Protein AF-A0A0M1JMR6-F1 (afdb_monomer_lite)

Secondary structure (DSSP, 8-state):
------TTPPBPHHHHHHHHHHHHHHHHTTS-GGGHHHHHHHHHHHHHHHHT---SBPPPHHHHHHHHHHHTT--HHHHHHHHHHH-S----EEEEEHHHHHHHHHHHHHHHHTTS-TTTHHHHHHHHHHHGGGTTS--SEEEEEHHHHHHHHHHHHT--HHHHHHHTTTS----PPPEEEEHHHHHHHHHHHHHHHT-TT-HHHHHHHHHHHHHHHHHHHHT-SEEEE-THHHHHHHHHHHHHS--

Radius of gyration: 25.51 Å; chains: 1; bounding box: 59×39×69 Å

Structure (mmCIF, N/CA/C/O backbone):
data_AF-A0A0M1JMR6-F1
#
_entry.id   AF-A0A0M1JMR6-F1
#
loop_
_atom_site.group_PDB
_atom_site.id
_atom_site.type_symbol
_atom_site.label_atom_id
_atom_site.label_alt_id
_atom_site.label_comp_id
_atom_site.label_asym_id
_atom_site.label_entity_id
_atom_site.label_seq_id
_atom_site.pdbx_PDB_ins_code
_atom_site.Cartn_x
_atom_site.Cartn_y
_atom_site.Cartn_z
_atom_site.occupancy
_atom_site.B_iso_or_equiv
_atom_site.auth_seq_id
_atom_site.auth_comp_id
_atom_site.auth_asym_id
_atom_site.auth_atom_id
_atom_site.pdbx_PDB_model_num
ATOM 1 N N . MET A 1 1 ? 1.784 -7.431 -25.278 1.00 38.00 1 MET A N 1
ATOM 2 C CA . MET A 1 1 ? 2.094 -6.426 -26.332 1.00 38.00 1 MET A CA 1
ATOM 3 C C . MET A 1 1 ? 3.597 -6.465 -26.560 1.00 38.00 1 MET A C 1
ATOM 5 O O . MET A 1 1 ? 4.328 -6.227 -25.611 1.00 38.00 1 MET A O 1
ATOM 9 N N . ALA A 1 2 ? 4.066 -6.793 -27.767 1.00 42.28 2 ALA A N 1
ATOM 10 C CA . ALA A 1 2 ? 5.499 -6.877 -28.048 1.00 42.28 2 ALA A CA 1
ATOM 11 C C . ALA A 1 2 ? 6.110 -5.468 -28.137 1.00 42.28 2 ALA A C 1
ATOM 13 O O . ALA A 1 2 ? 5.871 -4.742 -29.102 1.00 42.28 2 ALA A O 1
ATOM 14 N N . PHE A 1 3 ? 6.876 -5.072 -27.121 1.00 51.44 3 PHE A N 1
ATOM 15 C CA . PHE A 1 3 ? 7.675 -3.852 -27.155 1.00 51.44 3 PHE A CA 1
ATOM 16 C C . PHE A 1 3 ? 8.725 -3.962 -28.273 1.00 51.44 3 PHE A C 1
ATOM 18 O O . PHE A 1 3 ? 9.557 -4.869 -28.260 1.00 51.44 3 PHE A O 1
ATOM 25 N N . GLN A 1 4 ? 8.683 -3.044 -29.241 1.00 56.72 4 GLN A N 1
ATOM 26 C CA . GLN A 1 4 ? 9.696 -2.923 -30.288 1.00 56.72 4 GLN A CA 1
ATOM 27 C C . GLN A 1 4 ? 10.503 -1.643 -30.049 1.00 56.72 4 GLN A C 1
ATOM 29 O O . GLN A 1 4 ? 9.972 -0.548 -30.244 1.00 56.72 4 GLN A O 1
ATOM 34 N N . PRO A 1 5 ? 11.773 -1.750 -29.625 1.00 57.59 5 PRO A N 1
ATOM 35 C CA . PRO A 1 5 ? 12.628 -0.585 -29.489 1.00 57.59 5 PRO A CA 1
ATOM 36 C C . PRO A 1 5 ? 12.776 0.128 -30.852 1.00 57.59 5 PRO A C 1
ATOM 38 O O . PRO A 1 5 ? 13.216 -0.483 -31.823 1.00 57.59 5 PRO A O 1
ATOM 41 N N . ASN A 1 6 ? 12.469 1.433 -30.918 1.00 63.41 6 ASN A N 1
ATOM 42 C CA . ASN A 1 6 ? 12.825 2.312 -32.043 1.00 63.41 6 ASN A CA 1
ATOM 43 C C . ASN A 1 6 ? 13.932 3.323 -31.645 1.00 63.41 6 ASN A C 1
ATOM 45 O O . ASN A 1 6 ? 13.746 4.074 -30.681 1.00 63.41 6 ASN A O 1
ATOM 49 N N . PRO A 1 7 ? 15.083 3.379 -32.346 1.00 60.25 7 PRO A N 1
ATOM 50 C CA . PRO A 1 7 ? 16.226 4.210 -31.945 1.00 60.25 7 PRO A CA 1
ATOM 51 C C . PRO A 1 7 ? 15.986 5.713 -32.131 1.00 60.25 7 PRO A C 1
ATOM 53 O O . PRO A 1 7 ? 16.670 6.523 -31.513 1.00 60.25 7 PRO A O 1
ATOM 56 N N . ASN A 1 8 ? 15.004 6.091 -32.954 1.00 63.31 8 ASN A N 1
ATOM 57 C CA . ASN A 1 8 ? 14.660 7.487 -33.234 1.00 63.31 8 ASN A CA 1
ATOM 58 C C . ASN A 1 8 ? 13.440 7.973 -32.436 1.00 63.31 8 ASN A C 1
ATOM 60 O O . ASN A 1 8 ? 12.979 9.098 -32.633 1.00 63.31 8 ASN A O 1
ATOM 64 N N . GLN A 1 9 ? 12.898 7.132 -31.553 1.00 74.19 9 GLN A N 1
ATOM 65 C CA . GLN A 1 9 ? 11.750 7.469 -30.726 1.00 74.19 9 GLN A CA 1
ATOM 66 C C . GLN A 1 9 ? 12.212 8.099 -29.411 1.00 74.19 9 GLN A C 1
ATOM 68 O O . GLN A 1 9 ? 13.119 7.604 -28.743 1.00 74.19 9 GLN A O 1
ATOM 73 N N . ALA A 1 10 ? 11.582 9.210 -29.038 1.00 77.88 10 ALA A N 1
ATOM 74 C CA . ALA A 1 10 ? 11.700 9.737 -27.689 1.00 77.88 10 ALA A CA 1
ATOM 75 C C . ALA A 1 10 ? 10.796 8.899 -26.774 1.00 77.88 10 ALA A C 1
ATOM 77 O O . ALA A 1 10 ? 9.611 8.737 -27.062 1.00 77.88 10 ALA A O 1
ATOM 78 N N . TYR A 1 11 ? 11.364 8.357 -25.702 1.00 76.31 11 TYR A N 1
ATOM 79 C CA . TYR A 1 11 ? 10.661 7.487 -24.768 1.00 76.31 11 TYR A CA 1
ATOM 80 C C . TYR A 1 11 ? 10.022 8.327 -23.664 1.00 76.31 11 TYR A C 1
ATOM 82 O O . TYR A 1 11 ? 10.671 9.191 -23.058 1.00 76.31 11 TYR A O 1
ATOM 90 N N . SER A 1 12 ? 8.744 8.080 -23.401 1.00 76.81 12 SER A N 1
ATOM 91 C CA . SER A 1 12 ? 8.067 8.596 -22.218 1.00 76.81 12 SER A CA 1
ATOM 92 C C . SER A 1 12 ? 8.556 7.873 -20.957 1.00 76.81 12 SER A C 1
ATOM 94 O O . SER A 1 12 ? 9.234 6.846 -21.017 1.00 76.81 12 SER A O 1
ATOM 96 N N . LEU A 1 13 ? 8.209 8.411 -19.787 1.00 66.81 13 LEU A N 1
ATOM 97 C CA . LEU A 1 13 ? 8.477 7.738 -18.513 1.00 66.81 13 LEU A CA 1
ATOM 98 C C . LEU A 1 13 ? 7.784 6.365 -18.443 1.00 66.81 13 LEU A C 1
ATOM 100 O O . LEU A 1 13 ? 8.334 5.428 -17.871 1.00 66.81 13 LEU A O 1
ATOM 104 N N . GLU A 1 14 ? 6.592 6.252 -19.025 1.00 65.75 14 GLU A N 1
ATOM 105 C CA . GLU A 1 14 ? 5.824 5.007 -19.083 1.00 65.75 14 GLU A CA 1
ATOM 106 C C . GLU A 1 14 ? 6.516 3.967 -19.969 1.00 65.75 14 GLU A C 1
ATOM 108 O O . GLU A 1 14 ? 6.711 2.835 -19.528 1.00 65.75 14 GLU A O 1
ATOM 113 N N . ASP A 1 15 ? 7.009 4.381 -21.142 1.00 71.25 15 ASP A N 1
ATOM 114 C CA . ASP A 1 15 ? 7.756 3.492 -22.036 1.00 71.25 15 ASP A CA 1
ATOM 115 C C . ASP A 1 15 ? 9.017 2.947 -21.347 1.00 71.25 15 ASP A C 1
ATOM 117 O O . ASP A 1 15 ? 9.283 1.748 -21.386 1.00 71.25 15 ASP A O 1
ATOM 121 N N . ILE A 1 16 ? 9.788 3.805 -20.663 1.00 73.62 16 ILE A N 1
ATOM 122 C CA . ILE A 1 16 ? 11.003 3.380 -19.947 1.00 73.62 16 ILE A CA 1
ATOM 123 C C . ILE A 1 16 ? 10.674 2.415 -18.799 1.00 73.62 16 ILE A C 1
ATOM 125 O O . ILE A 1 16 ? 11.402 1.441 -18.608 1.00 73.62 16 ILE A O 1
ATOM 129 N N . HIS A 1 17 ? 9.586 2.639 -18.054 1.00 67.25 17 HIS A N 1
ATOM 130 C CA . HIS A 1 17 ? 9.156 1.711 -17.004 1.00 67.25 17 HIS A CA 1
ATOM 131 C C . HIS A 1 17 ? 8.725 0.358 -17.562 1.00 67.25 17 HIS A C 1
ATOM 133 O O . HIS A 1 17 ? 9.083 -0.673 -16.997 1.00 67.25 17 HIS A O 1
ATOM 139 N N . GLN A 1 18 ? 7.986 0.346 -18.670 1.00 67.88 18 GLN A N 1
ATOM 140 C CA . GLN A 1 18 ? 7.536 -0.897 -19.286 1.00 67.88 18 GLN A CA 1
ATOM 141 C C . GLN A 1 18 ? 8.725 -1.729 -19.782 1.00 67.88 18 GLN A C 1
ATOM 143 O O . GLN A 1 18 ? 8.768 -2.942 -19.582 1.00 67.88 18 GLN A O 1
ATOM 148 N N . VAL A 1 19 ? 9.733 -1.067 -20.349 1.00 76.06 19 VAL A N 1
ATOM 149 C CA . VAL A 1 19 ? 10.993 -1.700 -20.754 1.00 76.06 19 VAL A CA 1
ATOM 150 C C . VAL A 1 19 ? 11.752 -2.258 -19.560 1.00 76.06 19 VAL A C 1
ATOM 152 O O . VAL A 1 19 ? 12.204 -3.401 -19.603 1.00 76.06 19 VAL A O 1
ATOM 155 N N . LEU A 1 20 ? 11.885 -1.468 -18.494 1.00 76.25 20 LEU A N 1
ATOM 156 C CA . LEU A 1 20 ? 12.557 -1.895 -17.271 1.00 76.25 20 LEU A CA 1
ATOM 157 C C . LEU A 1 20 ? 11.894 -3.156 -16.701 1.00 76.25 20 LEU A C 1
ATOM 159 O O . LEU A 1 20 ? 12.584 -4.126 -16.406 1.00 76.25 20 LEU A O 1
ATOM 163 N N . LEU A 1 21 ? 10.561 -3.169 -16.651 1.00 71.69 21 LEU A N 1
ATOM 164 C CA . LEU A 1 21 ? 9.769 -4.277 -16.129 1.00 71.69 21 LEU A CA 1
ATOM 165 C C . LEU A 1 21 ? 10.006 -5.572 -16.917 1.00 71.69 21 LEU A C 1
ATOM 167 O O . LEU A 1 21 ? 10.227 -6.624 -16.317 1.00 71.69 21 LEU A O 1
ATOM 171 N N . VAL A 1 22 ? 10.033 -5.503 -18.251 1.00 75.06 22 VAL A N 1
ATOM 172 C CA . VAL A 1 22 ? 10.360 -6.659 -19.105 1.00 75.06 22 VAL A CA 1
ATOM 173 C C . VAL A 1 22 ? 11.766 -7.186 -18.800 1.00 75.06 22 VAL A C 1
ATOM 175 O O . VAL A 1 22 ? 11.960 -8.390 -18.646 1.00 75.06 22 VAL A O 1
ATOM 178 N N . ILE A 1 23 ? 12.756 -6.303 -18.667 1.00 78.19 23 ILE A N 1
ATOM 179 C CA . ILE A 1 23 ? 14.158 -6.688 -18.430 1.00 78.19 23 ILE A CA 1
ATOM 180 C C . ILE A 1 23 ? 14.359 -7.284 -17.037 1.00 78.19 23 ILE A C 1
ATOM 182 O O . ILE A 1 23 ? 15.100 -8.257 -16.881 1.00 78.19 23 ILE A O 1
ATOM 186 N N . GLU A 1 24 ? 13.676 -6.744 -16.034 1.00 76.31 24 GLU A N 1
ATOM 187 C CA . GLU A 1 24 ? 13.659 -7.297 -14.683 1.00 76.31 24 GLU A CA 1
ATOM 188 C C . GLU A 1 24 ? 13.030 -8.695 -14.661 1.00 76.31 24 GLU A C 1
ATOM 190 O O . GLU A 1 24 ? 13.544 -9.576 -13.971 1.00 76.31 24 GLU A O 1
ATOM 195 N N . GLN A 1 25 ? 11.993 -8.960 -15.468 1.00 75.44 25 GLN A N 1
ATOM 196 C CA . GLN A 1 25 ? 11.465 -10.322 -15.607 1.00 75.44 25 GLN A CA 1
ATOM 197 C C . GLN A 1 25 ? 12.448 -11.261 -16.311 1.00 75.44 25 GLN A C 1
ATOM 199 O O . GLN A 1 25 ? 12.618 -12.391 -15.858 1.00 75.44 25 GLN A O 1
ATOM 204 N N . ILE A 1 26 ? 13.167 -10.804 -17.345 1.00 79.19 26 ILE A N 1
ATOM 205 C CA . ILE A 1 26 ? 14.240 -11.596 -17.981 1.00 79.19 26 ILE A CA 1
ATOM 206 C C . ILE A 1 26 ? 15.292 -12.013 -16.942 1.00 79.19 26 ILE A C 1
ATOM 208 O O . ILE A 1 26 ? 15.770 -13.153 -16.965 1.00 79.19 26 ILE A O 1
ATOM 212 N N . GLN A 1 27 ? 15.636 -11.105 -16.022 1.00 76.56 27 GLN A N 1
ATOM 213 C CA . GLN A 1 27 ? 16.554 -11.381 -14.920 1.00 76.56 27 GLN A CA 1
ATOM 214 C C . GLN A 1 27 ? 15.958 -12.358 -13.902 1.00 76.56 27 GLN A C 1
ATOM 216 O O . GLN A 1 27 ? 16.593 -13.357 -13.568 1.00 76.56 27 GLN A O 1
ATOM 221 N N . LYS A 1 28 ? 14.740 -12.087 -13.422 1.00 76.00 28 LYS A N 1
ATOM 222 C CA . LYS A 1 28 ? 14.058 -12.859 -12.374 1.00 76.00 28 LYS A CA 1
ATOM 223 C C . LYS A 1 28 ? 13.781 -14.297 -12.802 1.00 76.00 28 LYS A C 1
ATOM 225 O O . LYS A 1 28 ? 14.002 -15.225 -12.030 1.00 76.00 28 LYS A O 1
ATOM 230 N N . LEU A 1 29 ? 13.355 -14.484 -14.048 1.00 77.81 29 LEU A N 1
ATOM 231 C CA . LEU A 1 29 ? 13.114 -15.793 -14.650 1.00 77.81 29 LEU A CA 1
ATOM 232 C C . LEU A 1 29 ? 14.411 -16.492 -15.088 1.00 77.81 29 LEU A C 1
ATOM 234 O O . LEU A 1 29 ? 14.361 -17.615 -15.581 1.00 77.81 29 LEU A O 1
ATOM 238 N N . SER A 1 30 ? 15.575 -15.855 -14.903 1.00 82.88 30 SER A N 1
ATOM 239 C CA . SER A 1 30 ? 16.884 -16.401 -15.277 1.00 82.88 30 SER A CA 1
ATOM 240 C C . SER A 1 30 ? 16.931 -16.883 -16.731 1.00 82.88 30 SER A C 1
ATOM 242 O O . SER A 1 30 ? 17.529 -17.912 -17.032 1.00 82.88 30 SER A O 1
ATOM 244 N N . LEU A 1 31 ? 16.309 -16.138 -17.651 1.00 78.75 31 LEU A N 1
ATOM 245 C CA . LEU A 1 31 ? 16.190 -16.559 -19.051 1.00 78.75 31 LEU A CA 1
ATOM 246 C C . LEU A 1 31 ? 17.521 -16.419 -19.792 1.00 78.75 31 LEU A C 1
ATOM 248 O O . LEU A 1 31 ? 17.833 -17.195 -20.689 1.00 78.75 31 LEU A O 1
ATOM 252 N N . ARG A 1 32 ? 18.354 -15.440 -19.427 1.00 79.94 32 ARG A N 1
ATOM 253 C CA . ARG A 1 32 ? 19.662 -15.199 -20.064 1.00 79.94 32 ARG A CA 1
ATOM 254 C C . ARG A 1 32 ? 20.771 -15.039 -19.018 1.00 79.94 32 ARG A C 1
ATOM 256 O O . ARG A 1 32 ? 21.362 -13.962 -18.923 1.00 79.94 32 ARG A O 1
ATOM 263 N N . PRO A 1 33 ? 21.092 -16.085 -18.235 1.00 73.62 33 PRO A N 1
ATOM 264 C CA . PRO A 1 33 ? 22.082 -16.003 -17.159 1.00 73.62 33 PRO A CA 1
ATOM 265 C C . PRO A 1 33 ? 23.478 -15.608 -17.670 1.00 73.62 33 PRO A C 1
ATOM 267 O O . PRO A 1 33 ? 24.200 -14.869 -17.003 1.00 73.62 33 PRO A O 1
ATOM 270 N N . GLN A 1 34 ? 23.821 -16.003 -18.900 1.00 78.94 34 GLN A N 1
ATOM 271 C CA . GLN A 1 34 ? 25.054 -15.632 -19.599 1.00 78.94 34 GLN A CA 1
ATOM 272 C C . GLN A 1 34 ? 25.117 -14.156 -20.034 1.00 78.94 34 GLN A C 1
ATOM 274 O O . GLN A 1 34 ? 26.185 -13.681 -20.405 1.00 78.94 34 GLN A O 1
ATOM 279 N N . LYS A 1 35 ? 23.993 -13.425 -20.003 1.00 81.88 35 LYS A N 1
ATOM 280 C CA . LYS A 1 35 ? 23.905 -11.984 -20.307 1.00 81.88 35 LYS A CA 1
ATOM 281 C C . LYS A 1 35 ? 23.609 -11.142 -19.055 1.00 81.88 35 LYS A C 1
ATOM 283 O O . LYS A 1 35 ? 23.176 -10.001 -19.172 1.00 81.88 35 LYS A O 1
ATOM 288 N N . SER A 1 36 ? 23.830 -11.679 -17.857 1.00 78.62 36 SER A N 1
ATOM 289 C CA . SER A 1 36 ? 23.510 -11.018 -16.581 1.00 78.62 36 SER A CA 1
ATOM 290 C C . SER A 1 36 ? 24.204 -9.659 -16.393 1.00 78.62 36 SER A C 1
ATOM 292 O O . SER A 1 36 ? 23.556 -8.703 -15.970 1.00 78.62 36 SER A O 1
ATOM 294 N N . GLU A 1 37 ? 25.478 -9.522 -16.772 1.00 78.00 37 GLU A N 1
ATOM 295 C CA . GLU A 1 37 ? 26.184 -8.226 -16.746 1.00 78.00 37 GLU A CA 1
ATOM 296 C C . GLU A 1 37 ? 25.571 -7.193 -17.701 1.00 78.00 37 GLU A C 1
ATOM 298 O O . GLU A 1 37 ? 25.421 -6.022 -17.342 1.00 78.00 37 GLU A O 1
ATOM 303 N N . LEU A 1 38 ? 25.174 -7.629 -18.900 1.00 83.12 38 LEU A N 1
ATOM 304 C CA . LEU A 1 38 ? 24.501 -6.783 -19.883 1.00 83.12 38 LEU A CA 1
ATOM 305 C C . LEU A 1 38 ? 23.146 -6.306 -19.347 1.00 83.12 38 LEU A C 1
ATOM 307 O O . LEU A 1 38 ? 22.860 -5.114 -19.370 1.00 83.12 38 LEU A O 1
ATOM 311 N N . ILE A 1 39 ? 22.344 -7.224 -18.803 1.00 80.31 39 ILE A N 1
ATOM 312 C CA . ILE A 1 39 ? 21.036 -6.934 -18.202 1.00 80.31 39 ILE A CA 1
ATOM 313 C C . ILE A 1 39 ? 21.172 -5.906 -17.073 1.00 80.31 39 ILE A C 1
ATOM 315 O O . ILE A 1 39 ? 20.490 -4.885 -17.089 1.00 80.31 39 ILE A O 1
ATOM 319 N N . ASN A 1 40 ? 22.109 -6.117 -16.144 1.00 77.88 40 ASN A N 1
ATOM 320 C CA . ASN A 1 40 ? 22.373 -5.180 -15.049 1.00 77.88 40 ASN A CA 1
ATOM 321 C C . ASN A 1 40 ? 22.795 -3.797 -15.556 1.00 77.88 40 ASN A C 1
ATOM 323 O O . ASN A 1 40 ? 22.367 -2.774 -15.019 1.00 77.88 40 ASN A O 1
ATOM 327 N N . THR A 1 41 ? 23.623 -3.759 -16.601 1.00 82.56 41 THR A N 1
ATOM 328 C CA . THR A 1 41 ? 24.076 -2.510 -17.221 1.00 82.56 41 THR A CA 1
ATOM 329 C C . THR A 1 41 ? 22.905 -1.740 -17.828 1.00 82.56 41 THR A C 1
ATOM 331 O O . THR A 1 41 ? 22.778 -0.537 -17.592 1.00 82.56 41 THR A O 1
ATOM 334 N N . VAL A 1 42 ? 22.018 -2.427 -18.550 1.00 82.31 42 VAL A N 1
ATOM 335 C CA . VAL A 1 42 ? 20.832 -1.815 -19.158 1.00 82.31 42 VAL A CA 1
ATOM 336 C C . VAL A 1 42 ? 19.846 -1.339 -18.085 1.00 82.31 42 VAL A C 1
ATOM 338 O O . VAL A 1 42 ? 19.398 -0.195 -18.158 1.00 82.31 42 VAL A O 1
ATOM 341 N N . ILE A 1 43 ? 19.583 -2.136 -17.040 1.00 80.69 43 ILE A N 1
ATOM 342 C CA . ILE A 1 43 ? 18.755 -1.729 -15.887 1.00 80.69 43 ILE A CA 1
ATOM 343 C C . ILE A 1 43 ? 19.306 -0.441 -15.268 1.00 80.69 43 ILE A C 1
ATOM 345 O O . ILE A 1 43 ? 18.587 0.546 -15.140 1.00 80.69 43 ILE A O 1
ATOM 349 N N . GLN A 1 44 ? 20.604 -0.395 -14.949 1.00 78.81 44 GLN A N 1
ATOM 350 C CA . GLN A 1 44 ? 21.214 0.797 -14.354 1.00 78.81 44 GLN A CA 1
ATOM 351 C C . GLN A 1 44 ? 21.106 2.032 -15.253 1.00 78.81 44 GLN A C 1
ATOM 353 O O . GLN A 1 44 ? 20.892 3.139 -14.754 1.00 78.81 44 GLN A O 1
ATOM 358 N N . GLN A 1 45 ? 21.272 1.868 -16.565 1.00 81.00 45 GLN A N 1
ATOM 359 C CA . GLN A 1 45 ? 21.148 2.969 -17.516 1.00 81.00 45 GLN A CA 1
ATOM 360 C C . GLN A 1 45 ? 19.712 3.500 -17.567 1.00 81.00 45 GLN A C 1
ATOM 362 O O . GLN A 1 45 ? 19.521 4.710 -17.457 1.00 81.00 45 GLN A O 1
ATOM 367 N N . LEU A 1 46 ? 18.708 2.625 -17.646 1.00 80.56 46 LEU A N 1
ATOM 368 C CA . LEU A 1 46 ? 17.296 3.016 -17.654 1.00 80.56 46 LEU A CA 1
ATOM 369 C C . LEU A 1 46 ? 16.869 3.659 -16.323 1.00 80.56 46 LEU A C 1
ATOM 371 O O . LEU A 1 46 ? 16.243 4.718 -16.331 1.00 80.56 46 LEU A O 1
ATOM 375 N N . THR A 1 47 ? 17.305 3.122 -15.180 1.00 75.06 47 THR A N 1
ATOM 376 C CA . THR A 1 47 ? 17.041 3.712 -13.855 1.00 75.06 47 THR A CA 1
ATOM 377 C C . THR A 1 47 ? 17.677 5.096 -13.699 1.00 75.06 47 THR A C 1
ATOM 379 O O . THR A 1 47 ? 17.074 6.000 -13.116 1.00 75.06 47 THR A O 1
ATOM 382 N N . ARG A 1 48 ? 18.870 5.326 -14.270 1.00 78.38 48 ARG A N 1
ATOM 383 C CA . ARG A 1 48 ? 19.478 6.671 -14.316 1.00 78.38 48 ARG A CA 1
ATOM 384 C C . ARG A 1 48 ? 18.666 7.641 -15.173 1.00 78.38 48 ARG A C 1
ATOM 386 O O . ARG A 1 48 ? 18.549 8.809 -14.800 1.00 78.38 48 ARG A O 1
ATOM 393 N N . LEU A 1 49 ? 18.092 7.180 -16.286 1.00 80.62 49 LEU A N 1
ATOM 394 C CA . LEU A 1 49 ? 17.204 8.005 -17.111 1.00 80.62 49 LEU A CA 1
ATOM 395 C C . LEU A 1 49 ? 15.930 8.385 -16.339 1.00 80.62 49 LEU A C 1
ATOM 397 O O . LEU A 1 49 ? 15.559 9.558 -16.358 1.00 80.62 49 LEU A O 1
ATOM 401 N N . ILE A 1 50 ? 15.347 7.462 -15.565 1.00 72.31 50 ILE A N 1
ATOM 402 C CA . ILE A 1 50 ? 14.244 7.747 -14.624 1.00 72.31 50 ILE A CA 1
ATOM 403 C C . ILE A 1 50 ? 14.643 8.819 -13.603 1.00 72.31 50 ILE A C 1
ATOM 405 O O . ILE A 1 50 ? 13.948 9.827 -13.449 1.00 72.31 50 ILE A O 1
ATOM 409 N N . GLY A 1 51 ? 15.810 8.667 -12.973 1.00 71.69 51 GLY A N 1
ATOM 410 C CA . GLY A 1 51 ? 16.330 9.627 -11.994 1.00 71.69 51 GLY A CA 1
ATOM 411 C C . GLY A 1 51 ? 16.606 11.028 -12.555 1.00 71.69 51 GLY A C 1
ATOM 412 O O . GLY A 1 51 ? 16.603 12.000 -11.801 1.00 71.69 51 GLY A O 1
ATOM 413 N N . SER A 1 52 ? 16.800 11.162 -13.872 1.00 75.88 52 SER A N 1
ATOM 414 C CA . SER A 1 52 ? 17.072 12.451 -14.521 1.00 75.88 52 SER A CA 1
ATOM 415 C C . SER A 1 52 ? 15.857 13.387 -14.589 1.00 75.88 52 SER A C 1
ATOM 417 O O . SER A 1 52 ? 16.040 14.588 -14.796 1.00 75.88 52 SER A O 1
ATOM 419 N N . LYS A 1 53 ? 14.632 12.856 -14.414 1.00 69.06 53 LYS A N 1
ATOM 420 C CA . LYS A 1 53 ? 13.337 13.571 -14.467 1.00 69.06 53 LYS A CA 1
ATOM 421 C C . LYS A 1 53 ? 13.103 14.422 -15.729 1.00 69.06 53 LYS A C 1
ATOM 423 O O . LYS A 1 53 ? 12.215 15.271 -15.741 1.00 69.06 53 LYS A O 1
ATOM 428 N N . LYS A 1 54 ? 13.877 14.213 -16.795 1.00 74.38 54 LYS A N 1
ATOM 429 C CA . LYS A 1 54 ? 13.762 14.943 -18.063 1.00 74.38 54 LYS A CA 1
ATOM 430 C C . LYS A 1 54 ? 13.151 14.023 -19.107 1.00 74.38 54 LYS A C 1
ATOM 432 O O . LYS A 1 54 ? 13.863 13.261 -19.749 1.00 74.38 54 LYS A O 1
ATOM 437 N N . PHE A 1 55 ? 11.832 14.108 -19.243 1.00 75.50 55 PHE A N 1
ATOM 438 C CA . PHE A 1 55 ? 11.046 13.328 -20.194 1.00 75.50 55 PHE A CA 1
ATOM 439 C C . PHE A 1 55 ? 10.343 14.244 -21.203 1.00 75.50 55 PHE A C 1
ATOM 441 O O . PHE A 1 55 ? 9.952 15.351 -20.827 1.00 75.50 55 PHE A O 1
ATOM 448 N N . PRO A 1 56 ? 10.151 13.798 -22.457 1.00 76.56 56 PRO A N 1
ATOM 449 C CA . PRO A 1 56 ? 10.588 12.516 -23.017 1.00 76.56 56 PRO A CA 1
ATOM 450 C C . PRO A 1 56 ? 12.113 12.462 -23.218 1.00 76.56 56 PRO A C 1
ATOM 452 O O . PRO A 1 56 ? 12.757 13.491 -23.424 1.00 76.56 56 PRO A O 1
ATOM 455 N N . VAL A 1 57 ? 12.694 11.266 -23.128 1.00 80.56 57 VAL A N 1
ATOM 456 C CA . VAL A 1 57 ? 14.148 11.067 -23.173 1.00 80.56 57 VAL A CA 1
ATOM 457 C C . VAL A 1 57 ? 14.547 10.194 -24.352 1.00 80.56 57 VAL A C 1
ATOM 459 O O . VAL A 1 57 ? 13.878 9.218 -24.682 1.00 80.56 57 VAL A O 1
ATOM 462 N N . GLN A 1 58 ? 15.654 10.540 -25.002 1.00 81.88 58 GLN A N 1
ATOM 463 C CA . GLN A 1 58 ? 16.271 9.652 -25.978 1.00 81.88 58 GLN A CA 1
ATOM 464 C C . GLN A 1 58 ? 17.204 8.688 -25.254 1.00 81.88 58 GLN A C 1
ATOM 466 O O . GLN A 1 58 ? 18.116 9.096 -24.531 1.00 81.88 58 GLN A O 1
ATOM 471 N N . VAL A 1 59 ? 16.963 7.397 -25.455 1.00 80.62 59 VAL A N 1
ATOM 472 C CA . VAL A 1 59 ? 17.864 6.343 -25.000 1.00 80.62 59 VAL A CA 1
ATOM 473 C C . VAL A 1 59 ? 19.096 6.351 -25.905 1.00 80.62 59 VAL A C 1
ATOM 475 O O . VAL A 1 59 ? 18.982 6.502 -27.120 1.00 80.62 59 VAL A O 1
ATOM 478 N N . ALA A 1 60 ? 20.289 6.212 -25.326 1.00 82.38 60 ALA A N 1
ATOM 479 C CA . ALA A 1 60 ? 21.520 6.186 -26.107 1.00 82.38 60 ALA A CA 1
ATOM 480 C C . ALA A 1 60 ? 21.506 5.021 -27.113 1.00 82.38 60 ALA A C 1
ATOM 482 O O . ALA A 1 60 ? 21.083 3.915 -26.776 1.00 82.38 60 ALA A O 1
ATOM 483 N N . ALA A 1 61 ? 22.043 5.239 -28.318 1.00 80.00 61 ALA A N 1
ATOM 484 C CA . ALA A 1 61 ? 22.071 4.228 -29.383 1.00 80.00 61 ALA A CA 1
ATOM 485 C C . ALA A 1 61 ? 22.702 2.894 -28.939 1.00 80.00 61 ALA A C 1
ATOM 487 O O . ALA A 1 61 ? 22.265 1.828 -29.355 1.00 80.00 61 ALA A O 1
ATOM 488 N N . LYS A 1 62 ? 23.693 2.946 -28.039 1.00 79.50 62 LYS A N 1
ATOM 489 C CA . LYS A 1 62 ? 24.301 1.750 -27.445 1.00 79.50 62 LYS A CA 1
ATOM 490 C C . LYS A 1 62 ? 23.298 0.953 -26.603 1.00 79.50 62 LYS A C 1
ATOM 492 O O . LYS A 1 62 ? 23.097 -0.224 -26.863 1.00 79.50 62 LYS A O 1
ATOM 497 N N . THR A 1 63 ? 22.634 1.600 -25.646 1.00 76.62 63 THR A N 1
ATOM 498 C CA . THR A 1 63 ? 21.594 0.987 -24.801 1.00 76.62 63 THR A CA 1
ATOM 499 C C . THR A 1 63 ? 20.453 0.430 -25.649 1.00 76.62 63 THR A C 1
ATOM 501 O O . THR A 1 63 ? 19.893 -0.617 -25.348 1.00 76.62 63 THR A O 1
ATOM 504 N N . HIS A 1 64 ? 20.129 1.117 -26.741 1.00 80.94 64 HIS A N 1
ATOM 505 C CA . HIS A 1 64 ? 19.122 0.678 -27.690 1.00 80.94 64 HIS A CA 1
ATOM 506 C C . HIS A 1 64 ? 19.478 -0.649 -28.374 1.00 80.94 64 HIS A C 1
ATOM 508 O O . HIS A 1 64 ? 18.666 -1.570 -28.416 1.00 80.94 64 HIS A O 1
ATOM 514 N N . GLU A 1 65 ? 20.706 -0.762 -28.874 1.00 78.50 65 GLU A N 1
ATOM 515 C CA . GLU A 1 65 ? 21.194 -1.984 -29.516 1.00 78.50 65 GLU A CA 1
ATOM 516 C C . GLU A 1 65 ? 21.286 -3.150 -28.519 1.00 78.50 65 GLU A C 1
ATOM 518 O O . GLU A 1 65 ? 20.948 -4.291 -28.839 1.00 78.50 65 GLU A O 1
ATOM 523 N N . GLU A 1 66 ? 21.682 -2.856 -27.279 1.00 80.25 66 GLU A N 1
ATOM 524 C CA . GLU A 1 66 ? 21.732 -3.826 -26.183 1.00 80.25 66 GLU A CA 1
ATOM 525 C C . GLU A 1 66 ? 20.329 -4.353 -25.832 1.00 80.25 66 GLU A C 1
ATOM 527 O O . GLU A 1 66 ? 20.147 -5.565 -25.698 1.00 80.25 66 GLU A O 1
ATOM 532 N N . LEU A 1 67 ? 19.327 -3.468 -25.764 1.00 79.19 67 LEU A N 1
ATOM 533 C CA . LEU A 1 67 ? 17.915 -3.820 -25.572 1.00 79.19 67 LEU A CA 1
ATOM 534 C C . LEU A 1 67 ? 17.391 -4.700 -26.699 1.00 79.19 67 LEU A C 1
ATOM 536 O O . LEU A 1 67 ? 16.800 -5.750 -26.452 1.00 79.19 67 LEU A O 1
ATOM 540 N N . ARG A 1 68 ? 17.637 -4.287 -27.940 1.00 79.88 68 ARG A N 1
ATOM 541 C CA . ARG A 1 68 ? 17.221 -5.026 -29.126 1.00 79.88 68 ARG A CA 1
ATOM 542 C C . ARG A 1 68 ? 17.822 -6.432 -29.137 1.00 79.88 68 ARG A C 1
ATOM 544 O O . ARG A 1 68 ? 17.088 -7.407 -29.244 1.00 79.88 68 ARG A O 1
ATOM 551 N N . THR A 1 69 ? 19.130 -6.542 -28.915 1.00 81.25 69 THR A N 1
ATOM 552 C CA . THR A 1 69 ? 19.851 -7.824 -28.847 1.00 81.25 69 THR A CA 1
ATOM 553 C C . THR A 1 69 ? 19.354 -8.719 -27.708 1.00 81.25 69 THR A C 1
ATOM 555 O O . THR A 1 69 ? 19.421 -9.952 -27.787 1.00 81.25 69 THR A O 1
ATOM 558 N N . LEU A 1 70 ? 18.905 -8.124 -26.601 1.00 79.56 70 LEU A N 1
ATOM 559 C CA . LEU A 1 70 ? 18.330 -8.858 -25.481 1.00 79.56 70 LEU A CA 1
ATOM 560 C C . LEU A 1 70 ? 16.958 -9.430 -25.860 1.00 79.56 70 LEU A C 1
ATOM 562 O O . LEU A 1 70 ? 16.759 -10.638 -25.725 1.00 79.56 70 LEU A O 1
ATOM 566 N N . LEU A 1 71 ? 16.067 -8.590 -26.388 1.00 79.06 71 LEU A N 1
ATOM 567 C CA . LEU A 1 71 ? 14.686 -8.944 -26.715 1.00 79.06 71 LEU A CA 1
ATOM 568 C C . LEU A 1 71 ? 14.582 -9.885 -27.919 1.00 79.06 71 LEU A C 1
ATOM 570 O O . LEU A 1 71 ? 13.890 -10.892 -27.838 1.00 79.06 71 LEU A O 1
ATOM 574 N N . GLU A 1 72 ? 15.329 -9.630 -28.996 1.00 80.19 72 GLU A N 1
ATOM 575 C CA . GLU A 1 72 ? 15.374 -10.515 -30.173 1.00 80.19 72 GLU A CA 1
ATOM 576 C C . GLU A 1 72 ? 15.950 -11.894 -29.840 1.00 80.19 72 GLU A C 1
ATOM 578 O O . GLU A 1 72 ? 15.714 -12.862 -30.559 1.00 80.19 72 GLU A O 1
ATOM 583 N N . SER A 1 73 ? 16.714 -12.003 -28.748 1.00 80.25 73 SER A N 1
ATOM 584 C CA . SER A 1 73 ? 17.239 -13.295 -28.332 1.00 80.25 73 SER A CA 1
ATOM 585 C C . SER A 1 73 ? 16.206 -14.176 -27.645 1.00 80.25 73 SER A C 1
ATOM 587 O O . SER A 1 73 ? 16.506 -15.353 -27.492 1.00 80.25 73 SER A O 1
ATOM 589 N N . LEU A 1 74 ? 15.052 -13.653 -27.214 1.00 74.75 74 LEU A N 1
ATOM 590 C CA . LEU A 1 74 ? 13.998 -14.400 -26.519 1.00 74.75 74 LEU A CA 1
ATOM 591 C C . LEU A 1 74 ? 13.192 -15.267 -27.494 1.00 74.75 74 LEU A C 1
ATOM 593 O O . LEU A 1 74 ? 12.832 -14.839 -28.588 1.00 74.75 74 LEU A O 1
ATOM 597 N N . THR A 1 75 ? 12.899 -16.500 -27.092 1.00 76.00 75 THR A N 1
ATOM 598 C CA . THR A 1 75 ? 12.005 -17.392 -27.841 1.00 76.00 75 THR A CA 1
ATOM 599 C C . THR A 1 75 ? 10.543 -17.049 -27.567 1.00 76.00 75 THR A C 1
ATOM 601 O O . THR A 1 75 ? 10.228 -16.433 -26.555 1.00 76.00 75 THR A O 1
ATOM 604 N N . ALA A 1 76 ? 9.627 -17.499 -28.429 1.00 67.88 76 ALA A N 1
ATOM 605 C CA . ALA A 1 76 ? 8.190 -17.300 -28.222 1.00 67.88 76 ALA A CA 1
ATOM 606 C C . ALA A 1 76 ? 7.701 -17.871 -26.876 1.00 67.88 76 ALA A C 1
ATOM 608 O O . ALA A 1 76 ? 6.994 -17.186 -26.158 1.00 67.88 76 ALA A O 1
ATOM 609 N N . ALA A 1 77 ? 8.164 -19.061 -26.476 1.00 66.00 77 ALA A N 1
ATOM 610 C CA . ALA A 1 77 ? 7.800 -19.657 -25.187 1.00 66.00 77 ALA A CA 1
ATOM 611 C C . ALA A 1 77 ? 8.345 -18.870 -23.980 1.00 66.00 77 ALA A C 1
ATOM 613 O O . ALA A 1 77 ? 7.725 -18.839 -22.923 1.00 66.00 77 ALA A O 1
ATOM 614 N N . GLU A 1 78 ? 9.508 -18.233 -24.118 1.00 69.06 78 GLU A N 1
ATOM 615 C CA . GLU A 1 78 ? 10.066 -17.355 -23.084 1.00 69.06 78 GLU A CA 1
ATOM 616 C C . GLU A 1 78 ? 9.363 -16.000 -23.059 1.00 69.06 78 GLU A C 1
ATOM 618 O O . GLU A 1 78 ? 9.169 -15.447 -21.985 1.00 69.06 78 GLU A O 1
ATOM 623 N N . MET A 1 79 ? 8.949 -15.488 -24.219 1.00 66.31 79 MET A N 1
ATOM 624 C CA . MET A 1 79 ? 8.070 -14.326 -24.314 1.00 66.31 79 MET A CA 1
ATOM 625 C C . MET A 1 79 ? 6.714 -14.618 -23.680 1.00 66.31 79 MET A C 1
ATOM 627 O O . MET A 1 79 ? 6.233 -13.773 -22.948 1.00 66.31 79 MET A O 1
ATOM 631 N N . ASP A 1 80 ? 6.157 -15.818 -23.851 1.00 59.88 80 ASP A N 1
ATOM 632 C CA . ASP A 1 80 ? 4.933 -16.240 -23.167 1.00 59.88 80 ASP A CA 1
ATOM 633 C C . ASP A 1 80 ? 5.156 -16.363 -21.653 1.00 59.88 80 ASP A C 1
ATOM 635 O O . ASP A 1 80 ? 4.297 -15.969 -20.876 1.00 59.88 80 ASP A O 1
ATOM 639 N N . GLN A 1 81 ? 6.312 -16.870 -21.199 1.00 63.03 81 GLN A N 1
ATOM 640 C CA . GLN A 1 81 ? 6.667 -16.903 -19.771 1.00 63.03 81 GLN A CA 1
ATOM 641 C C . GLN A 1 81 ? 6.850 -15.506 -19.186 1.00 63.03 81 GLN A C 1
ATOM 643 O O . GLN A 1 81 ? 6.451 -15.271 -18.050 1.00 63.03 81 GLN A O 1
ATOM 648 N N . ILE A 1 82 ? 7.448 -14.590 -19.947 1.00 64.62 82 ILE A N 1
ATOM 649 C CA . ILE A 1 82 ? 7.545 -13.180 -19.593 1.00 64.62 82 ILE A CA 1
ATOM 650 C C . ILE A 1 82 ? 6.142 -12.586 -19.570 1.00 64.62 82 ILE A C 1
ATOM 652 O O . ILE A 1 82 ? 5.779 -12.030 -18.556 1.00 64.62 82 ILE A O 1
ATOM 656 N N . ASP A 1 83 ? 5.314 -12.769 -20.591 1.00 57.56 83 ASP A N 1
ATOM 657 C CA . ASP A 1 83 ? 3.940 -12.264 -20.646 1.00 57.56 83 ASP A CA 1
ATOM 658 C C . ASP A 1 83 ? 3.040 -12.897 -19.567 1.00 57.56 83 ASP A C 1
ATOM 660 O O . ASP A 1 83 ? 2.110 -12.248 -19.109 1.00 57.56 83 ASP A O 1
ATOM 664 N N . LEU A 1 84 ? 3.329 -14.115 -19.091 1.00 59.78 84 LEU A N 1
ATOM 665 C CA . LEU A 1 84 ? 2.683 -14.768 -17.940 1.00 59.78 84 LEU A CA 1
ATOM 666 C C . LEU A 1 84 ? 3.211 -14.254 -16.593 1.00 59.78 84 LEU A C 1
ATOM 668 O O . LEU A 1 84 ? 2.440 -14.127 -15.645 1.00 59.78 84 LEU A O 1
ATOM 672 N N . ALA A 1 85 ? 4.515 -13.978 -16.491 1.00 60.16 85 ALA A N 1
ATOM 673 C CA . ALA A 1 85 ? 5.160 -13.448 -15.286 1.00 60.16 85 ALA A CA 1
ATOM 674 C C . ALA A 1 85 ? 4.920 -11.944 -15.102 1.00 60.16 85 ALA A C 1
ATOM 676 O O . ALA A 1 85 ? 4.846 -11.459 -13.975 1.00 60.16 85 ALA A O 1
ATOM 677 N N . ILE A 1 86 ? 4.798 -11.224 -16.215 1.00 63.94 86 ILE A N 1
ATOM 678 C CA . ILE A 1 86 ? 4.229 -9.884 -16.325 1.00 63.94 86 ILE A CA 1
ATOM 679 C C . ILE A 1 86 ? 2.713 -9.991 -16.119 1.00 63.94 86 ILE A C 1
ATOM 681 O O . ILE A 1 86 ? 2.138 -9.120 -15.471 1.00 63.94 86 ILE A O 1
ATOM 685 N N . GLY A 1 87 ? 2.100 -11.078 -16.611 1.00 45.06 87 GLY A N 1
ATOM 686 C CA . GLY A 1 87 ? 0.656 -11.260 -16.710 1.00 45.06 87 GLY A CA 1
ATOM 687 C C . GLY A 1 87 ? 0.042 -10.192 -17.614 1.00 45.06 87 GLY A C 1
ATOM 688 O O . GLY A 1 87 ? 0.643 -9.158 -17.895 1.00 45.06 87 GLY A O 1
ATOM 689 N N . GLU A 1 88 ? -1.232 -10.331 -17.983 1.00 40.19 88 GLU A N 1
ATOM 690 C CA . GLU A 1 88 ? -2.055 -9.115 -18.049 1.00 40.19 88 GLU A CA 1
ATOM 691 C C . GLU A 1 88 ? -1.758 -8.296 -16.791 1.00 40.19 88 GLU A C 1
ATOM 693 O O . GLU A 1 88 ? -1.530 -8.924 -15.751 1.00 40.19 88 GLU A O 1
ATOM 698 N N . PRO A 1 89 ? -1.730 -6.952 -16.829 1.00 39.88 89 PRO A N 1
ATOM 699 C CA . PRO A 1 89 ? -1.590 -6.202 -15.605 1.00 39.88 89 PRO A CA 1
ATOM 700 C C . PRO A 1 89 ? -2.796 -6.568 -14.736 1.00 39.88 89 PRO A C 1
ATOM 702 O O . PRO A 1 89 ? -3.828 -5.905 -14.755 1.00 39.88 89 PRO A O 1
ATOM 705 N N . LYS A 1 90 ? -2.627 -7.575 -13.878 1.00 39.66 90 LYS A N 1
ATOM 706 C CA . LYS A 1 90 ? -3.024 -7.472 -12.501 1.00 39.66 90 LYS A CA 1
ATOM 707 C C . LYS A 1 90 ? -2.227 -6.275 -12.023 1.00 39.66 90 LYS A C 1
ATOM 709 O O . LYS A 1 90 ? -1.166 -6.366 -11.417 1.00 39.66 90 LYS A O 1
ATOM 714 N N . ILE A 1 91 ? -2.769 -5.100 -12.331 1.00 40.56 91 ILE A N 1
ATOM 715 C CA . ILE A 1 91 ? -2.927 -4.123 -11.290 1.00 40.56 91 ILE A CA 1
ATOM 716 C C . ILE A 1 91 ? -3.631 -4.955 -10.226 1.00 40.56 91 ILE A C 1
ATOM 718 O O . ILE A 1 91 ? -4.837 -5.169 -10.308 1.00 40.56 91 ILE A O 1
ATOM 722 N N . ASP A 1 92 ? -2.853 -5.581 -9.338 1.00 39.47 92 ASP A N 1
ATOM 723 C CA . ASP A 1 92 ? -3.389 -5.943 -8.049 1.00 39.47 92 ASP A CA 1
ATOM 724 C C . ASP A 1 92 ? -3.976 -4.608 -7.610 1.00 39.47 92 ASP A C 1
ATOM 726 O O . ASP A 1 92 ? -3.277 -3.590 -7.563 1.00 39.47 92 ASP A O 1
ATOM 730 N N . VAL A 1 93 ? -5.296 -4.554 -7.616 1.00 40.72 93 VAL A N 1
ATOM 731 C CA . VAL A 1 93 ? -6.042 -3.357 -7.305 1.00 40.72 93 VAL A CA 1
ATOM 732 C C . VAL A 1 93 ? -6.487 -3.563 -5.884 1.00 40.72 93 VAL A C 1
ATOM 734 O O . VAL A 1 93 ? -7.170 -4.542 -5.588 1.00 40.72 93 VAL A O 1
ATOM 737 N N . ALA A 1 94 ? -6.090 -2.656 -5.003 1.00 53.69 94 ALA A N 1
ATOM 738 C CA . ALA A 1 94 ? -6.841 -2.528 -3.775 1.00 53.69 94 ALA A CA 1
ATOM 739 C C . ALA A 1 94 ? -8.166 -1.874 -4.167 1.00 53.69 94 ALA A C 1
ATOM 741 O O . ALA A 1 94 ? -8.185 -0.801 -4.785 1.00 53.69 94 ALA A O 1
ATOM 742 N N . VAL A 1 95 ? -9.252 -2.584 -3.885 1.00 64.00 95 VAL A N 1
ATOM 743 C CA . VAL A 1 95 ? -10.602 -2.054 -4.009 1.00 64.00 95 VAL A CA 1
ATOM 744 C C . VAL A 1 95 ? -10.847 -1.258 -2.741 1.00 64.00 95 VAL A C 1
ATOM 746 O O . VAL A 1 95 ? -10.853 -1.828 -1.657 1.00 64.00 95 VAL A O 1
ATOM 749 N N . LEU A 1 96 ? -10.977 0.055 -2.885 1.00 65.94 96 LEU A N 1
ATOM 750 C CA . LEU A 1 96 ? -11.299 0.951 -1.786 1.00 65.94 96 LEU A CA 1
ATOM 751 C C . LEU A 1 96 ? -12.600 1.671 -2.105 1.00 65.94 96 LEU A C 1
ATOM 753 O O . LEU A 1 96 ? -12.845 2.101 -3.230 1.00 65.94 96 LEU A O 1
ATOM 757 N N . THR A 1 97 ? -13.435 1.843 -1.106 1.00 71.25 97 THR A N 1
ATOM 758 C CA . THR A 1 97 ? -14.630 2.666 -1.169 1.00 71.25 97 THR A CA 1
ATOM 759 C C . THR A 1 97 ? -14.262 4.147 -1.227 1.00 71.25 97 THR A C 1
ATOM 761 O O . THR A 1 97 ? -13.184 4.601 -0.828 1.00 71.25 97 THR A O 1
ATOM 764 N N . ASN A 1 98 ? -15.216 4.951 -1.687 1.00 65.25 98 ASN A N 1
ATOM 765 C CA . ASN A 1 98 ? -15.107 6.407 -1.653 1.00 65.25 98 ASN A CA 1
ATOM 766 C C . ASN A 1 98 ? -14.872 6.958 -0.232 1.00 65.25 98 ASN A C 1
ATOM 768 O O . ASN A 1 98 ? -14.210 7.983 -0.064 1.00 65.25 98 ASN A O 1
ATOM 772 N N . GLN A 1 99 ? -15.411 6.287 0.788 1.00 68.19 99 GLN A N 1
ATOM 773 C CA . GLN A 1 99 ? -15.233 6.670 2.185 1.00 68.19 99 GLN A CA 1
A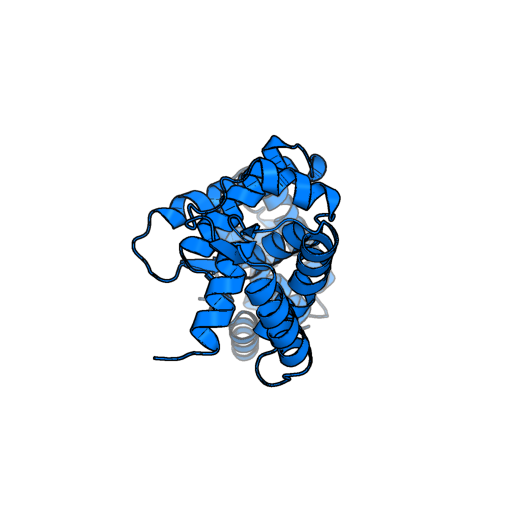TOM 774 C C . GLN A 1 99 ? -13.813 6.371 2.676 1.00 68.19 99 GLN A C 1
ATOM 776 O O . GLN A 1 99 ? -13.192 7.246 3.280 1.00 68.19 99 GLN A O 1
ATOM 781 N N . GLU A 1 100 ? -13.266 5.200 2.348 1.00 68.94 100 GLU A N 1
ATOM 782 C CA . GLU A 1 100 ? -11.890 4.828 2.701 1.00 68.94 100 GLU A CA 1
ATOM 783 C C . GLU A 1 100 ? -10.866 5.760 2.049 1.00 68.94 100 GLU A C 1
ATOM 785 O O . GLU A 1 100 ? -9.959 6.246 2.721 1.00 68.94 100 GLU A O 1
ATOM 790 N N . ILE A 1 101 ? -11.036 6.113 0.768 1.00 76.31 101 ILE A N 1
ATOM 791 C CA . ILE A 1 101 ? -10.135 7.066 0.095 1.00 76.31 101 ILE A CA 1
ATOM 792 C C . ILE A 1 101 ? -10.187 8.447 0.763 1.00 76.31 101 ILE A C 1
ATOM 794 O O . ILE A 1 101 ? -9.146 9.081 0.945 1.00 76.31 101 ILE A O 1
ATOM 798 N N . LYS A 1 102 ? -11.378 8.922 1.155 1.00 74.19 102 LYS A N 1
ATOM 799 C CA . LYS A 1 102 ? -11.524 10.191 1.886 1.00 74.19 102 LYS A CA 1
ATOM 800 C C . LYS A 1 102 ? -10.836 10.138 3.248 1.00 74.19 102 LYS A C 1
ATOM 802 O O . LYS A 1 102 ? -10.134 11.082 3.595 1.00 74.19 102 LYS A O 1
ATOM 807 N N . GLN A 1 103 ? -10.991 9.044 3.991 1.00 74.50 103 GLN A N 1
ATOM 808 C CA . GLN A 1 103 ? -10.307 8.859 5.272 1.00 74.50 103 GLN A CA 1
ATOM 809 C C . GLN A 1 103 ? -8.785 8.827 5.102 1.00 74.50 103 GLN A C 1
ATOM 811 O O . GLN A 1 103 ? -8.079 9.538 5.813 1.00 74.50 103 GLN A O 1
ATOM 816 N N . ILE A 1 104 ? -8.278 8.083 4.115 1.00 80.62 104 ILE A N 1
ATOM 817 C CA . ILE A 1 104 ? -6.848 8.039 3.793 1.00 80.62 104 ILE A CA 1
ATOM 818 C C . ILE A 1 104 ? -6.327 9.444 3.475 1.00 80.62 104 ILE A C 1
ATOM 820 O O . ILE A 1 104 ? -5.294 9.845 4.006 1.00 80.62 104 ILE A O 1
ATOM 824 N N . LEU A 1 105 ? -7.038 10.213 2.646 1.00 78.81 105 LEU A N 1
ATOM 825 C CA . LEU A 1 105 ? -6.652 11.585 2.311 1.00 78.81 105 LEU A CA 1
ATOM 826 C C . LEU A 1 105 ? -6.572 12.480 3.548 1.00 78.81 105 LEU A C 1
ATOM 828 O O . LEU A 1 105 ? -5.560 13.154 3.723 1.00 78.81 105 LEU A O 1
ATOM 832 N N . LEU A 1 106 ? -7.575 12.433 4.429 1.00 79.44 106 LEU A N 1
ATOM 833 C CA . LEU A 1 106 ? -7.570 13.205 5.673 1.00 79.44 106 LEU A CA 1
ATOM 834 C C . LEU A 1 106 ? -6.379 12.842 6.569 1.00 79.44 106 LEU A C 1
ATOM 836 O O . LEU A 1 106 ? -5.732 13.730 7.126 1.00 79.44 106 LEU A O 1
ATOM 840 N N . ILE A 1 107 ? -6.048 11.551 6.675 1.00 81.12 107 ILE A N 1
ATOM 841 C CA . ILE A 1 107 ? -4.890 11.099 7.453 1.00 81.12 107 ILE A CA 1
ATOM 842 C C . ILE A 1 107 ? -3.585 11.603 6.830 1.00 81.12 107 ILE A C 1
ATOM 844 O O . ILE A 1 107 ? -2.744 12.163 7.534 1.00 81.12 107 ILE A O 1
ATOM 848 N N . LEU A 1 108 ? -3.407 11.451 5.516 1.00 80.00 108 LEU A N 1
ATOM 849 C CA . LEU A 1 108 ? -2.198 11.899 4.818 1.00 80.00 108 LEU A CA 1
ATOM 850 C C . LEU A 1 108 ? -2.020 13.424 4.899 1.00 80.00 108 LEU A C 1
ATOM 852 O O . LEU A 1 108 ? -0.908 13.904 5.137 1.00 80.00 108 LEU A O 1
ATOM 856 N N . GLU A 1 109 ? -3.100 14.189 4.745 1.00 81.25 109 GLU A N 1
ATOM 857 C CA . GLU A 1 109 ? -3.103 15.644 4.926 1.00 81.25 109 GLU A CA 1
ATOM 858 C C . GLU A 1 109 ? -2.763 16.026 6.372 1.00 81.25 109 GLU A C 1
ATOM 860 O O . GLU A 1 109 ? -1.946 16.923 6.595 1.00 81.25 109 GLU A O 1
ATOM 865 N N . GLY A 1 110 ? -3.299 15.296 7.354 1.00 78.12 110 GLY A N 1
ATOM 866 C CA . GLY A 1 110 ? -2.974 15.482 8.763 1.00 78.12 110 GLY A CA 1
ATOM 867 C C . GLY A 1 110 ? -1.506 15.196 9.093 1.00 78.12 110 GLY A C 1
ATOM 868 O O . GLY A 1 110 ? -0.882 15.957 9.834 1.00 78.12 110 GLY A O 1
ATOM 869 N N . ILE A 1 111 ? -0.909 14.163 8.485 1.00 78.88 111 ILE A N 1
ATOM 870 C CA . ILE A 1 111 ? 0.520 13.839 8.637 1.00 78.88 111 ILE A CA 1
ATOM 871 C C . ILE A 1 111 ? 1.395 14.995 8.138 1.00 78.88 111 ILE A C 1
ATOM 873 O O . ILE A 1 111 ? 2.407 15.317 8.770 1.00 78.88 111 ILE A O 1
ATOM 877 N N . ILE A 1 112 ? 1.009 15.633 7.027 1.00 77.31 112 ILE A N 1
ATOM 878 C CA . ILE A 1 112 ? 1.692 16.820 6.495 1.00 77.31 112 ILE A CA 1
ATOM 879 C C . ILE A 1 112 ? 1.492 18.024 7.419 1.00 77.31 112 ILE A C 1
ATOM 881 O O . ILE A 1 112 ? 2.470 18.693 7.753 1.00 77.31 112 ILE A O 1
ATOM 885 N N . ALA A 1 113 ? 0.258 18.287 7.853 1.00 81.38 113 ALA A N 1
ATOM 886 C CA . ALA A 1 113 ? -0.078 19.435 8.695 1.00 81.38 113 ALA A CA 1
ATOM 887 C C . ALA A 1 113 ? 0.646 19.403 10.051 1.00 81.38 113 ALA A C 1
ATOM 889 O O . ALA A 1 113 ? 1.122 20.433 10.527 1.00 81.38 113 ALA A O 1
ATOM 890 N N . LEU A 1 114 ? 0.778 18.215 10.644 1.00 82.12 114 LEU A N 1
ATOM 891 C CA . LEU A 1 114 ? 1.485 17.992 11.908 1.00 82.12 114 LEU A CA 1
ATOM 892 C C . LEU A 1 114 ? 2.985 17.727 11.727 1.00 82.12 114 LEU A C 1
ATOM 894 O O . LEU A 1 114 ? 3.701 17.569 12.714 1.00 82.12 114 LEU A O 1
ATOM 898 N N . ASN A 1 115 ? 3.471 17.681 10.482 1.00 77.88 115 ASN A N 1
ATOM 899 C CA . ASN A 1 115 ? 4.865 17.405 10.142 1.00 77.88 115 ASN A CA 1
ATOM 900 C C . ASN A 1 115 ? 5.407 16.110 10.791 1.00 77.88 115 ASN A C 1
ATOM 902 O O . ASN A 1 115 ? 6.542 16.069 11.264 1.00 77.88 115 ASN A O 1
ATOM 906 N N . LEU A 1 116 ? 4.601 15.042 10.815 1.00 74.44 116 LEU A N 1
ATOM 907 C CA . LEU A 1 116 ? 4.956 13.788 11.501 1.00 74.44 116 LEU A CA 1
ATOM 908 C C . LEU A 1 116 ? 5.999 12.970 10.725 1.00 74.44 116 LEU A C 1
ATOM 910 O O . LEU A 1 116 ? 6.754 12.187 11.299 1.00 74.44 116 LEU A O 1
ATOM 914 N N . ARG A 1 117 ? 6.073 13.141 9.400 1.00 72.31 117 ARG A N 1
ATOM 915 C CA . ARG A 1 117 ? 7.005 12.409 8.524 1.00 72.31 117 ARG A CA 1
ATOM 916 C C . ARG A 1 117 ? 7.747 13.363 7.573 1.00 72.31 117 ARG A C 1
ATOM 918 O O . ARG A 1 117 ? 7.594 13.255 6.356 1.00 72.31 117 ARG A O 1
ATOM 925 N N . PRO A 1 118 ? 8.605 14.269 8.089 1.00 70.88 118 PRO A N 1
ATOM 926 C CA . PRO A 1 118 ? 9.259 15.318 7.294 1.00 70.88 118 PRO A CA 1
ATOM 927 C C . PRO A 1 118 ? 10.131 14.773 6.154 1.00 70.88 118 PRO A C 1
ATOM 929 O O . PRO A 1 118 ? 10.274 15.397 5.106 1.00 70.88 118 PRO A O 1
ATOM 932 N N . GLN A 1 119 ? 10.716 13.586 6.343 1.00 66.38 119 GLN A N 1
ATOM 933 C CA . GLN A 1 119 ? 11.552 12.929 5.333 1.00 66.38 119 GLN A CA 1
ATOM 934 C C . GLN A 1 119 ? 10.731 12.317 4.184 1.00 66.38 119 GLN A C 1
ATOM 936 O O . GLN A 1 119 ? 11.279 12.038 3.122 1.00 66.38 119 GLN A O 1
ATOM 941 N N . GLN A 1 120 ? 9.424 12.121 4.381 1.00 62.19 120 GLN A N 1
ATOM 942 C CA . GLN A 1 120 ? 8.511 11.507 3.414 1.00 62.19 120 GLN A CA 1
ATOM 943 C C . GLN A 1 120 ? 7.501 12.513 2.841 1.00 62.19 120 GLN A C 1
ATOM 945 O O . GLN A 1 120 ? 6.675 12.135 2.015 1.00 62.19 120 GLN A O 1
ATOM 950 N N . SER A 1 121 ? 7.575 13.799 3.207 1.00 66.56 121 SER A N 1
ATOM 951 C CA . SER A 1 121 ? 6.568 14.806 2.842 1.00 66.56 121 SER A CA 1
ATOM 952 C C . SER A 1 121 ? 6.327 14.927 1.336 1.00 66.56 121 SER A C 1
ATOM 954 O O . SER A 1 121 ? 5.188 15.088 0.911 1.00 66.56 121 SER A O 1
ATOM 956 N N . GLN A 1 122 ? 7.374 14.803 0.512 1.00 61.75 122 GLN A N 1
ATOM 957 C CA . GLN A 1 122 ? 7.238 14.837 -0.952 1.00 61.75 122 GLN A CA 1
ATOM 958 C C . GLN A 1 122 ? 6.496 13.611 -1.498 1.00 61.75 122 GLN A C 1
ATOM 960 O O . GLN A 1 122 ? 5.690 13.735 -2.417 1.00 61.75 122 GLN A O 1
ATOM 965 N N . LEU A 1 123 ? 6.762 12.434 -0.926 1.00 66.00 123 LEU A N 1
ATOM 966 C CA . LEU A 1 123 ? 6.093 11.190 -1.293 1.00 66.00 123 LEU A CA 1
ATOM 967 C C . LEU A 1 123 ? 4.615 11.235 -0.874 1.00 66.00 123 LEU A C 1
ATOM 969 O O . LEU A 1 123 ? 3.743 10.907 -1.671 1.00 66.00 123 LEU A O 1
ATOM 973 N N . ILE A 1 124 ? 4.330 11.710 0.339 1.00 66.81 124 ILE A N 1
ATOM 974 C CA . ILE A 1 124 ? 2.967 11.855 0.863 1.00 66.81 124 ILE A CA 1
ATOM 975 C C . ILE A 1 124 ? 2.168 12.881 0.044 1.00 66.81 124 ILE A C 1
ATOM 977 O O . ILE A 1 124 ? 1.046 12.591 -0.360 1.00 66.81 124 ILE A O 1
ATOM 981 N N . GLN A 1 125 ? 2.750 14.040 -0.289 1.00 65.75 125 GLN A N 1
ATOM 982 C CA . GLN A 1 125 ? 2.107 15.022 -1.175 1.00 65.75 125 GLN A CA 1
ATOM 983 C C . GLN A 1 125 ? 1.797 14.446 -2.558 1.00 65.75 125 GLN A C 1
ATOM 985 O O . GLN A 1 125 ? 0.732 14.715 -3.111 1.00 65.75 125 GLN A O 1
ATOM 990 N N . PHE A 1 126 ? 2.704 13.639 -3.111 1.00 67.38 126 PHE A N 1
ATOM 991 C CA . PHE A 1 126 ? 2.462 12.952 -4.373 1.00 67.38 126 PHE A CA 1
ATOM 992 C C . PHE A 1 126 ? 1.290 11.963 -4.266 1.00 67.38 126 PHE A C 1
ATOM 994 O O . PHE A 1 126 ? 0.436 11.946 -5.150 1.00 67.38 126 PHE A O 1
ATOM 1001 N N . MET A 1 127 ? 1.187 11.199 -3.171 1.00 73.00 127 MET A N 1
ATOM 1002 C CA . MET A 1 127 ? 0.041 10.308 -2.941 1.00 73.00 127 MET A CA 1
ATOM 1003 C C . MET A 1 127 ? -1.278 11.074 -2.810 1.00 73.00 127 MET A C 1
ATOM 1005 O O . MET A 1 127 ? -2.260 10.679 -3.435 1.00 73.00 127 MET A O 1
ATOM 1009 N N . ILE A 1 128 ? -1.298 12.190 -2.073 1.00 76.12 128 ILE A N 1
ATOM 1010 C CA . ILE A 1 128 ? -2.483 13.054 -1.946 1.00 76.12 128 ILE A CA 1
ATOM 1011 C C . ILE A 1 128 ? -2.945 13.519 -3.332 1.00 76.12 128 ILE A C 1
ATOM 1013 O O . ILE A 1 128 ? -4.107 13.332 -3.685 1.00 76.12 128 ILE A O 1
ATOM 1017 N N . GLN A 1 129 ? -2.031 14.031 -4.164 1.00 73.25 129 GLN A N 1
ATOM 1018 C CA . GLN A 1 129 ? -2.354 14.483 -5.524 1.00 73.25 129 GLN A CA 1
ATOM 1019 C C . GLN A 1 129 ? -2.911 13.368 -6.419 1.00 73.25 129 GLN A C 1
ATOM 1021 O O . GLN A 1 129 ? -3.716 13.645 -7.308 1.00 73.25 129 GLN A O 1
ATOM 1026 N N . GLN A 1 130 ? -2.498 12.117 -6.201 1.00 74.31 130 GLN A N 1
ATOM 1027 C CA . GLN A 1 130 ? -3.014 10.970 -6.949 1.00 74.31 130 GLN A CA 1
ATOM 1028 C C . GLN A 1 130 ? -4.389 10.498 -6.462 1.00 74.31 130 GLN A C 1
ATOM 1030 O O . GLN A 1 130 ? -5.205 10.082 -7.281 1.00 74.31 130 GLN A O 1
ATOM 1035 N N . LEU A 1 131 ? -4.651 10.556 -5.155 1.00 78.56 131 LEU A N 1
ATOM 1036 C CA . LEU A 1 131 ? -5.892 10.063 -4.547 1.00 78.56 131 LEU A CA 1
ATOM 1037 C C . LEU A 1 131 ? -7.030 11.096 -4.594 1.00 78.56 131 LEU A C 1
ATOM 1039 O O . LEU A 1 131 ? -8.187 10.730 -4.791 1.00 78.56 131 LEU A O 1
ATOM 1043 N N . GLN A 1 132 ? -6.718 12.389 -4.475 1.00 79.88 132 GLN A N 1
ATOM 1044 C CA . GLN A 1 132 ? -7.692 13.485 -4.473 1.00 79.88 132 GLN A CA 1
ATOM 1045 C C . GLN A 1 132 ? -8.679 13.461 -5.662 1.00 79.88 132 GLN A C 1
ATOM 1047 O O . GLN A 1 132 ? -9.886 13.528 -5.415 1.00 79.88 132 GLN A O 1
ATOM 1052 N N . PRO A 1 133 ? -8.254 13.291 -6.933 1.00 75.88 133 PRO A N 1
ATOM 1053 C CA . PRO A 1 133 ? -9.186 13.244 -8.066 1.00 75.88 133 PRO A CA 1
ATOM 1054 C C . PRO A 1 133 ? -10.084 11.996 -8.088 1.00 75.88 133 PRO A C 1
ATOM 1056 O O . PRO A 1 133 ? -11.052 11.958 -8.849 1.00 75.88 133 PRO A O 1
ATOM 1059 N N . LEU A 1 134 ? -9.791 10.971 -7.281 1.00 72.69 134 LEU A N 1
ATOM 1060 C CA . LEU A 1 134 ? -10.595 9.749 -7.219 1.00 72.69 134 LEU A CA 1
ATOM 1061 C C . LEU A 1 134 ? -11.865 9.934 -6.373 1.00 72.69 134 LEU A C 1
ATOM 1063 O O . LEU A 1 134 ? -12.888 9.341 -6.693 1.00 72.69 134 LEU A O 1
ATOM 1067 N N . THR A 1 135 ? -11.839 10.829 -5.378 1.00 69.06 135 THR A N 1
ATOM 1068 C CA . THR A 1 135 ? -12.983 11.120 -4.481 1.00 69.06 135 THR A CA 1
ATOM 1069 C C . THR A 1 135 ? -14.181 11.815 -5.134 1.00 69.06 135 THR A C 1
ATOM 1071 O O . THR A 1 135 ? -15.244 11.918 -4.522 1.00 69.06 135 THR A O 1
ATOM 1074 N N . GLY A 1 136 ? -14.016 12.317 -6.363 1.00 63.16 136 GLY A N 1
ATOM 1075 C CA . GLY A 1 136 ? -15.080 12.950 -7.148 1.00 63.16 136 GLY A CA 1
ATOM 1076 C C . GLY A 1 136 ? -15.771 12.006 -8.134 1.00 63.16 136 GLY A C 1
ATOM 1077 O O . GLY A 1 136 ? -16.643 12.444 -8.880 1.00 63.16 136 GLY A O 1
ATOM 1078 N N . GLN A 1 137 ? -15.371 10.731 -8.189 1.00 62.34 137 GLN A N 1
ATOM 1079 C CA . GLN A 1 137 ? -16.016 9.747 -9.054 1.00 62.34 137 GLN A CA 1
ATOM 1080 C C . GLN A 1 137 ? -17.225 9.152 -8.322 1.00 62.34 137 GLN A C 1
ATOM 1082 O O . GLN A 1 137 ? -17.068 8.592 -7.241 1.00 62.34 137 GLN A O 1
ATOM 1087 N N . GLU A 1 138 ? -18.418 9.205 -8.928 1.00 55.66 138 GLU A N 1
ATOM 1088 C CA . GLU A 1 138 ? -19.646 8.530 -8.453 1.00 55.66 138 GLU A CA 1
ATOM 1089 C C . GLU A 1 138 ? -19.572 6.995 -8.605 1.00 55.66 138 GLU A C 1
ATOM 1091 O O . GLU A 1 138 ? -20.535 6.329 -8.978 1.00 55.66 138 GLU A O 1
ATOM 1096 N N . LYS A 1 139 ? -18.396 6.408 -8.378 1.00 59.19 139 LYS A N 1
ATOM 1097 C CA . LYS A 1 139 ? -18.204 4.963 -8.388 1.00 59.19 139 LYS A CA 1
ATOM 1098 C C . LYS A 1 139 ? -18.254 4.453 -6.947 1.00 59.19 139 LYS A C 1
ATOM 1100 O O . LYS A 1 139 ? -17.614 5.053 -6.084 1.00 59.19 139 LYS A O 1
ATOM 1105 N N . PRO A 1 140 ? -18.988 3.364 -6.668 1.00 54.12 140 PRO A N 1
ATOM 1106 C CA . PRO A 1 140 ? -19.023 2.771 -5.330 1.00 54.12 140 PRO A CA 1
ATOM 1107 C C . PRO A 1 140 ? -17.642 2.247 -4.908 1.00 54.12 140 PRO A C 1
ATOM 1109 O O . PRO A 1 140 ? -17.277 2.328 -3.739 1.00 54.12 140 PRO A O 1
ATOM 1112 N N . GLU A 1 141 ? -16.849 1.807 -5.884 1.00 64.62 141 GLU A N 1
ATOM 1113 C CA . GLU A 1 141 ? -15.523 1.230 -5.702 1.00 64.62 141 GLU A CA 1
ATOM 1114 C C . GLU A 1 141 ? -14.488 1.993 -6.537 1.00 64.62 141 GLU A C 1
ATOM 1116 O O . GLU A 1 141 ? -14.674 2.262 -7.731 1.00 64.62 141 GLU A O 1
ATOM 1121 N N . ILE A 1 142 ? -13.382 2.341 -5.892 1.00 65.75 142 ILE A N 1
ATOM 1122 C CA . ILE A 1 142 ? -12.221 3.011 -6.459 1.00 65.75 142 ILE A CA 1
ATOM 1123 C C . ILE A 1 142 ? -11.077 2.007 -6.479 1.00 65.75 142 ILE A C 1
ATOM 1125 O O . ILE A 1 142 ? -10.672 1.456 -5.459 1.00 65.75 142 ILE A O 1
ATOM 1129 N N . LEU A 1 143 ? -10.532 1.799 -7.670 1.00 64.94 143 LEU A N 1
ATOM 1130 C CA . LEU A 1 143 ? -9.413 0.899 -7.882 1.00 64.94 143 LEU A CA 1
ATOM 1131 C C . LEU A 1 143 ? -8.109 1.693 -7.814 1.00 64.94 143 LEU A C 1
ATOM 1133 O O . LEU A 1 143 ? -7.862 2.553 -8.665 1.00 64.94 143 LEU A O 1
ATOM 1137 N N . ILE A 1 144 ? -7.267 1.389 -6.829 1.00 66.19 144 ILE A N 1
ATOM 1138 C CA . ILE A 1 144 ? -5.899 1.919 -6.745 1.00 66.19 144 ILE A CA 1
ATOM 1139 C C . ILE A 1 144 ? -4.886 0.793 -6.925 1.00 66.19 144 ILE A C 1
ATOM 1141 O O . ILE A 1 144 ? -5.179 -0.365 -6.650 1.00 66.19 144 ILE A O 1
ATOM 1145 N N . LYS A 1 145 ? -3.668 1.110 -7.372 1.00 62.91 145 LYS A N 1
ATOM 1146 C CA . LYS A 1 145 ? -2.621 0.091 -7.553 1.00 62.91 145 LYS A CA 1
ATOM 1147 C C . LYS A 1 145 ? -2.190 -0.470 -6.188 1.00 62.91 145 LYS A C 1
ATOM 1149 O O . LYS A 1 145 ? -1.925 0.304 -5.279 1.00 62.91 145 LYS A O 1
ATOM 1154 N N . THR A 1 146 ? -1.994 -1.775 -6.045 1.00 53.59 146 THR A N 1
ATOM 1155 C CA . THR A 1 146 ? -1.592 -2.416 -4.777 1.00 53.59 146 THR A CA 1
ATOM 1156 C C . THR A 1 146 ? -0.251 -1.912 -4.272 1.00 53.59 146 THR A C 1
ATOM 1158 O O . THR A 1 146 ? -0.087 -1.723 -3.078 1.00 53.59 146 THR A O 1
ATOM 1161 N N . ALA A 1 147 ? 0.696 -1.585 -5.153 1.00 52.25 147 ALA A N 1
ATOM 1162 C CA . ALA A 1 147 ? 1.936 -0.928 -4.731 1.00 52.25 147 ALA A CA 1
ATOM 1163 C C . ALA A 1 147 ? 1.680 0.424 -4.034 1.00 52.25 147 ALA A C 1
ATOM 1165 O O . ALA A 1 147 ? 2.392 0.783 -3.102 1.00 52.25 147 ALA A O 1
ATOM 1166 N N . GLN A 1 148 ? 0.655 1.159 -4.471 1.00 58.97 148 GLN A N 1
ATOM 1167 C CA . GLN A 1 148 ? 0.214 2.398 -3.838 1.00 58.97 148 GLN A CA 1
ATOM 1168 C C . GLN A 1 148 ? -0.528 2.105 -2.527 1.00 58.97 148 GLN A C 1
ATOM 1170 O O . GLN A 1 148 ? -0.255 2.761 -1.530 1.00 58.97 148 GLN A O 1
ATOM 1175 N N . ALA A 1 149 ? -1.390 1.085 -2.499 1.00 60.34 149 ALA A N 1
ATOM 1176 C CA . ALA A 1 149 ? -2.081 0.643 -1.286 1.00 60.34 149 ALA A CA 1
ATOM 1177 C C . ALA A 1 149 ? -1.102 0.214 -0.179 1.00 60.34 149 ALA A C 1
ATOM 1179 O O . ALA A 1 149 ? -1.197 0.701 0.938 1.00 60.34 149 ALA A O 1
ATOM 1180 N N . LEU A 1 150 ? -0.092 -0.594 -0.511 1.00 57.44 150 LEU A N 1
ATOM 1181 C CA . LEU A 1 150 ? 0.956 -1.025 0.419 1.00 57.44 150 LEU A CA 1
ATOM 1182 C C . LEU A 1 150 ? 1.807 0.145 0.926 1.00 57.44 150 LEU A C 1
ATOM 1184 O O . LEU A 1 150 ? 2.260 0.138 2.065 1.00 57.44 150 LEU A O 1
ATOM 1188 N N . GLN A 1 151 ? 2.046 1.159 0.089 1.00 61.16 151 GLN A N 1
ATOM 1189 C CA . GLN A 1 151 ? 2.751 2.368 0.517 1.00 61.16 151 GLN A CA 1
ATOM 1190 C C . GLN A 1 151 ? 1.916 3.202 1.491 1.00 61.16 151 GLN A C 1
ATOM 1192 O O . GLN A 1 151 ? 2.463 3.712 2.468 1.00 61.16 151 GLN A O 1
ATOM 1197 N N . ILE A 1 152 ? 0.610 3.320 1.240 1.00 70.81 152 ILE A N 1
ATOM 1198 C CA . ILE A 1 152 ? -0.333 3.968 2.156 1.00 70.81 152 ILE A CA 1
ATOM 1199 C C . ILE A 1 152 ? -0.355 3.198 3.477 1.00 70.81 152 ILE A C 1
ATOM 1201 O O . ILE A 1 152 ? -0.109 3.783 4.527 1.00 70.81 152 ILE A O 1
ATOM 1205 N N . GLU A 1 153 ? -0.551 1.884 3.424 1.00 65.00 153 GLU A N 1
ATOM 1206 C CA . GLU A 1 153 ? -0.591 1.010 4.594 1.00 65.00 153 GLU A CA 1
ATOM 1207 C C . GLU A 1 153 ? 0.709 1.080 5.410 1.00 65.00 153 GLU A C 1
ATOM 1209 O O . GLU A 1 153 ? 0.669 1.226 6.627 1.00 65.00 153 GLU A O 1
ATOM 1214 N N . ALA A 1 154 ? 1.875 1.078 4.759 1.00 64.56 154 ALA A N 1
ATOM 1215 C CA . ALA A 1 154 ? 3.158 1.224 5.442 1.00 64.56 154 ALA A CA 1
ATOM 1216 C C . ALA A 1 154 ? 3.294 2.575 6.164 1.00 64.56 154 ALA A C 1
ATOM 1218 O O . ALA A 1 154 ? 3.877 2.636 7.246 1.00 64.56 154 ALA A O 1
ATOM 1219 N N . ILE A 1 155 ? 2.760 3.658 5.590 1.00 68.56 155 ILE A N 1
ATOM 1220 C CA . ILE A 1 155 ? 2.737 4.971 6.247 1.00 68.56 155 ILE A CA 1
ATOM 1221 C C . ILE A 1 155 ? 1.798 4.936 7.452 1.00 68.56 155 ILE A C 1
ATOM 1223 O O . ILE A 1 155 ? 2.208 5.367 8.531 1.00 68.56 155 ILE A O 1
ATOM 1227 N N . LEU A 1 156 ? 0.592 4.387 7.294 1.00 71.69 156 LEU A N 1
ATOM 1228 C CA . LEU A 1 156 ? -0.406 4.286 8.361 1.00 71.69 156 LEU A CA 1
ATOM 1229 C C . LEU A 1 156 ? 0.093 3.422 9.528 1.00 71.69 156 LEU A C 1
ATOM 1231 O O . LEU A 1 156 ? 0.068 3.868 10.672 1.00 71.69 156 LEU A O 1
ATOM 1235 N N . ASN A 1 157 ? 0.653 2.248 9.238 1.00 69.69 157 ASN A N 1
ATOM 1236 C CA . ASN A 1 157 ? 1.209 1.332 10.238 1.00 69.69 157 ASN A CA 1
ATOM 1237 C C . ASN A 1 157 ? 2.496 1.858 10.885 1.00 69.69 157 ASN A C 1
ATOM 1239 O O . ASN A 1 157 ? 2.906 1.369 11.936 1.00 69.69 157 ASN A O 1
ATOM 1243 N N . SER A 1 158 ? 3.156 2.850 10.276 1.00 71.94 158 SER A N 1
ATOM 1244 C CA . SER A 1 158 ? 4.319 3.497 10.888 1.00 71.94 158 SER A CA 1
ATOM 1245 C C . SER A 1 158 ? 3.945 4.499 11.976 1.00 71.94 158 SER A C 1
ATOM 1247 O O . SER A 1 158 ? 4.846 4.959 12.677 1.00 71.94 158 SER A O 1
ATOM 1249 N N . LEU A 1 159 ? 2.674 4.904 12.084 1.00 70.62 159 LEU A N 1
ATOM 1250 C CA . LEU A 1 159 ? 2.231 5.898 13.058 1.00 70.62 159 LEU A CA 1
ATOM 1251 C C . LEU A 1 159 ? 2.302 5.333 14.477 1.00 70.62 159 LEU A C 1
ATOM 1253 O O . LEU A 1 159 ? 1.817 4.243 14.764 1.00 70.62 159 LEU A O 1
ATOM 1257 N N . THR A 1 160 ? 2.894 6.103 15.383 1.00 73.06 160 THR A N 1
ATOM 1258 C CA . THR A 1 160 ? 2.856 5.791 16.813 1.00 73.06 160 THR A CA 1
ATOM 1259 C C . THR A 1 160 ? 1.500 6.168 17.414 1.00 73.06 160 THR A C 1
ATOM 1261 O O . THR A 1 160 ? 0.783 7.022 16.889 1.00 73.06 160 THR A O 1
ATOM 1264 N N . ALA A 1 161 ? 1.166 5.593 18.571 1.00 64.50 161 ALA A N 1
ATOM 1265 C CA . ALA A 1 161 ? -0.083 5.898 19.273 1.00 64.50 161 ALA A CA 1
ATOM 1266 C C . ALA A 1 161 ? -0.234 7.392 19.640 1.00 64.50 161 ALA A C 1
ATOM 1268 O O . ALA A 1 161 ? -1.343 7.923 19.665 1.00 64.50 161 ALA A O 1
ATOM 1269 N N . GLU A 1 162 ? 0.867 8.100 19.921 1.00 65.75 162 GLU A N 1
ATOM 1270 C CA . GLU A 1 162 ? 0.836 9.549 20.190 1.00 65.75 162 GLU A CA 1
ATOM 1271 C C . GLU A 1 162 ? 0.561 10.373 18.922 1.00 65.75 162 GLU A C 1
ATOM 1273 O O . GLU A 1 162 ? -0.125 11.399 18.968 1.00 65.75 162 GLU A O 1
ATOM 1278 N N . GLU A 1 163 ? 1.058 9.908 17.778 1.00 69.38 163 GLU A N 1
ATOM 1279 C CA . GLU A 1 163 ? 0.836 10.530 16.473 1.00 69.38 163 GLU A CA 1
ATOM 1280 C C . GLU A 1 163 ? -0.594 10.305 15.982 1.00 69.38 163 GLU A C 1
ATOM 1282 O O . GLU A 1 163 ? -1.219 11.256 15.518 1.00 69.38 163 GLU A O 1
ATOM 1287 N N . GLN A 1 164 ? -1.145 9.102 16.172 1.00 71.38 164 GLN A N 1
ATOM 1288 C CA . GLN A 1 164 ? -2.565 8.810 15.939 1.00 71.38 164 GLN A CA 1
ATOM 1289 C C . GLN A 1 164 ? -3.463 9.725 16.774 1.00 71.38 164 GLN A C 1
ATOM 1291 O O . GLN A 1 164 ? -4.286 10.441 16.215 1.00 71.38 164 GLN A O 1
ATOM 1296 N N . LYS A 1 165 ? -3.205 9.852 18.083 1.00 69.56 165 LYS A N 1
ATOM 1297 C CA . LYS A 1 165 ? -3.951 10.792 18.942 1.00 69.56 165 LYS A CA 1
ATOM 1298 C C . LYS A 1 165 ? -3.847 12.249 18.501 1.00 69.56 165 LYS A C 1
ATOM 1300 O O . LYS A 1 165 ? -4.722 13.054 18.814 1.00 69.56 165 LYS A O 1
ATOM 1305 N N . SER A 1 166 ? -2.744 12.626 17.864 1.00 72.94 166 SER A N 1
ATOM 1306 C CA . SER A 1 166 ? -2.562 13.981 17.342 1.00 72.94 166 SER A CA 1
ATOM 1307 C C . SER A 1 166 ? -3.338 14.176 16.039 1.00 72.94 166 SER A C 1
ATOM 1309 O O . SER A 1 166 ? -3.945 15.230 15.859 1.00 72.94 166 SER A O 1
ATOM 1311 N N . LEU A 1 167 ? -3.374 13.155 15.180 1.00 74.38 167 LEU A N 1
ATOM 1312 C CA . LEU A 1 167 ? -4.182 13.110 13.961 1.00 74.38 167 LEU A CA 1
ATOM 1313 C C . LEU A 1 167 ? -5.683 13.146 14.268 1.00 74.38 167 LEU A C 1
ATOM 1315 O O . LEU A 1 167 ? -6.402 13.931 13.657 1.00 74.38 167 LEU A O 1
ATOM 1319 N N . ASP A 1 168 ? -6.143 12.408 15.276 1.00 67.69 168 ASP A N 1
ATOM 1320 C CA . ASP A 1 168 ? -7.556 12.365 15.679 1.00 67.69 168 ASP A CA 1
ATOM 1321 C C . ASP A 1 168 ? -8.112 13.731 16.109 1.00 67.69 168 ASP A C 1
ATOM 1323 O O . ASP A 1 168 ? -9.319 13.955 16.063 1.00 67.69 168 ASP A O 1
ATOM 1327 N N . LYS A 1 169 ? -7.240 14.663 16.519 1.00 68.94 169 LYS A N 1
ATOM 1328 C CA . LYS A 1 169 ? -7.624 16.030 16.914 1.00 68.94 169 LYS A CA 1
ATOM 1329 C C . LYS A 1 169 ? -7.818 16.979 15.736 1.00 68.94 169 LYS A C 1
ATOM 1331 O O . LYS A 1 169 ? -8.396 18.048 15.922 1.00 68.94 169 LYS A O 1
ATOM 1336 N N . ILE A 1 170 ? -7.273 16.647 14.568 1.00 66.62 170 ILE A N 1
ATOM 1337 C CA . ILE A 1 170 ? -7.275 17.521 13.387 1.00 66.62 170 ILE A CA 1
ATOM 1338 C C . ILE A 1 170 ? -8.058 16.941 12.216 1.00 66.62 170 ILE A C 1
ATOM 1340 O O . ILE A 1 170 ? -8.544 17.703 11.383 1.00 66.62 170 ILE A O 1
ATOM 1344 N N . ILE A 1 171 ? -8.184 15.617 12.145 1.00 66.56 171 ILE A N 1
ATOM 1345 C CA . ILE A 1 171 ? -9.039 14.961 11.171 1.00 66.56 171 ILE A CA 1
ATOM 1346 C C . ILE A 1 171 ? -10.477 15.225 11.620 1.00 66.56 171 ILE A C 1
ATOM 1348 O O . ILE A 1 171 ? -10.833 14.818 12.729 1.00 66.56 171 ILE A O 1
ATOM 1352 N N . PRO A 1 172 ? -11.303 15.912 10.806 1.00 52.41 172 PRO A N 1
ATOM 1353 C CA . PRO A 1 172 ? -12.716 16.042 11.100 1.00 52.41 172 PRO A CA 1
ATOM 1354 C C . PRO A 1 172 ? -13.271 14.629 11.187 1.00 52.41 172 PRO A C 1
ATOM 1356 O O . PRO A 1 172 ? -13.290 13.883 10.204 1.00 52.41 172 PRO A O 1
ATOM 1359 N N . GLN A 1 173 ? -13.642 14.243 12.402 1.00 52.66 173 GLN A N 1
ATOM 1360 C CA . GLN A 1 173 ? -14.296 12.975 12.621 1.00 52.66 173 GLN A CA 1
ATOM 1361 C C . GLN A 1 173 ? -15.558 12.967 11.753 1.00 52.66 173 GLN A C 1
ATOM 1363 O O . GLN A 1 173 ? -16.204 14.017 11.644 1.00 52.66 173 GLN A O 1
ATOM 1368 N N . PRO A 1 174 ? -15.882 11.849 11.069 1.00 45.53 174 PRO A N 1
ATOM 1369 C CA . PRO A 1 174 ? -17.145 11.773 10.349 1.00 45.53 174 PRO A CA 1
ATOM 1370 C C . PRO A 1 174 ? -18.228 12.228 11.321 1.00 45.53 174 PRO A C 1
ATOM 1372 O O . PRO A 1 174 ? -18.172 11.812 12.483 1.00 45.53 174 PRO A O 1
ATOM 1375 N N . GLU A 1 175 ? -19.136 13.106 10.873 1.00 43.38 175 GLU A N 1
ATOM 1376 C CA . GLU A 1 175 ? -20.330 13.531 11.619 1.00 43.38 175 GLU A CA 1
ATOM 1377 C C . GLU A 1 175 ? -21.221 12.302 11.854 1.00 43.38 175 GLU A C 1
ATOM 1379 O O . GLU A 1 175 ? -22.288 12.121 11.279 1.00 43.38 175 GLU A O 1
ATOM 1384 N N . SER A 1 176 ? -20.713 11.393 12.667 1.00 47.75 176 SER A N 1
ATOM 1385 C CA . SER A 1 176 ? -21.436 10.334 13.319 1.00 47.75 176 SER A CA 1
ATOM 1386 C C . SER A 1 176 ? -22.167 11.092 14.402 1.00 47.75 176 SER A C 1
ATOM 1388 O O . SER A 1 176 ? -21.539 11.846 15.155 1.00 47.75 176 SER A O 1
ATOM 1390 N N . GLN A 1 177 ? -23.490 10.977 14.433 1.00 53.78 177 GLN A N 1
ATOM 1391 C CA . GLN A 1 177 ? -24.227 11.511 15.566 1.00 53.78 177 GLN A CA 1
ATOM 1392 C C . GLN A 1 177 ? -23.559 10.965 16.835 1.00 53.78 177 GLN A C 1
ATOM 1394 O O . GLN A 1 177 ? -23.250 9.769 16.859 1.00 53.78 177 GLN A O 1
ATOM 1399 N N . PRO A 1 178 ? -23.258 11.819 17.828 1.00 57.19 178 PRO A 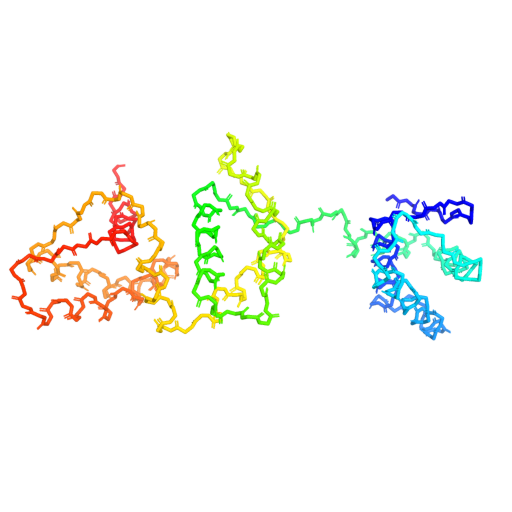N 1
ATOM 1400 C CA . PRO A 1 178 ? -22.628 11.362 19.055 1.00 57.19 178 PRO A CA 1
ATOM 1401 C C .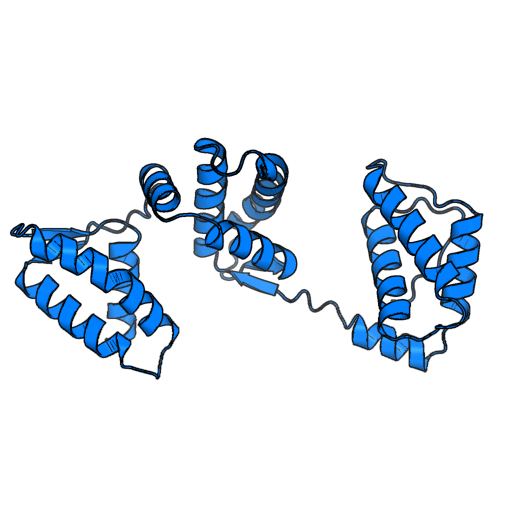 PRO A 1 178 ? -23.418 10.179 19.606 1.00 57.19 178 PRO A C 1
ATOM 1403 O O . PRO A 1 178 ? -24.645 10.247 19.741 1.00 57.19 178 PRO A O 1
ATOM 1406 N N . TYR A 1 179 ? -22.715 9.073 19.836 1.00 65.50 179 TYR A N 1
ATOM 1407 C CA . TYR A 1 179 ? -23.325 7.854 20.338 1.00 65.50 179 TYR A CA 1
ATOM 1408 C C . TYR A 1 179 ? -23.164 7.846 21.851 1.00 65.50 179 TYR A C 1
ATOM 1410 O O . TYR A 1 179 ? -22.054 7.714 22.371 1.00 65.50 179 TYR A O 1
ATOM 1418 N N . PHE A 1 180 ? -24.274 8.065 22.548 1.00 75.12 180 PHE A N 1
ATOM 1419 C CA . PHE A 1 180 ? -24.307 8.109 24.002 1.00 75.12 180 PHE A CA 1
ATOM 1420 C C . PHE A 1 180 ? -24.551 6.708 24.540 1.00 75.12 180 PHE A C 1
ATOM 1422 O O . PHE A 1 180 ? -25.538 6.066 24.186 1.00 75.12 180 PHE A O 1
ATOM 1429 N N . LEU A 1 181 ? -23.652 6.257 25.407 1.00 77.12 181 LEU A N 1
ATOM 1430 C CA . LEU A 1 181 ? -23.796 5.014 26.146 1.00 77.12 181 LEU A CA 1
ATOM 1431 C C . LEU A 1 181 ? -23.981 5.328 27.623 1.00 77.12 181 LEU A C 1
ATOM 1433 O O . LEU A 1 181 ? -23.125 5.951 28.253 1.00 77.12 181 LEU A O 1
ATOM 1437 N N . THR A 1 182 ? -25.063 4.837 28.209 1.00 82.94 182 THR A N 1
ATOM 1438 C CA . THR A 1 182 ? -25.161 4.734 29.665 1.00 82.94 182 THR A CA 1
ATOM 1439 C C . THR A 1 182 ? -24.128 3.732 30.188 1.00 82.94 182 THR A C 1
ATOM 1441 O O . THR A 1 182 ? -23.663 2.847 29.469 1.00 82.94 182 THR A O 1
ATOM 1444 N N . GLN A 1 183 ? -23.792 3.803 31.477 1.00 78.19 183 GLN A N 1
ATOM 1445 C CA . GLN A 1 183 ? -22.901 2.816 32.109 1.00 78.19 183 GLN A CA 1
ATOM 1446 C C . GLN A 1 183 ? -23.378 1.361 31.953 1.00 78.19 183 GLN A C 1
ATOM 1448 O O . GLN A 1 183 ? -22.558 0.450 31.864 1.00 78.19 183 GLN A O 1
ATOM 1453 N N . ALA A 1 184 ? -24.693 1.129 31.916 1.00 79.06 184 ALA A N 1
ATOM 1454 C CA . ALA A 1 184 ? -25.243 -0.202 31.674 1.00 79.06 184 ALA A CA 1
ATOM 1455 C C . ALA A 1 184 ? -24.948 -0.670 30.241 1.00 79.06 184 ALA A C 1
ATOM 1457 O O . ALA A 1 184 ? -24.402 -1.752 30.052 1.00 79.06 184 ALA A O 1
ATOM 1458 N N . GLU A 1 185 ? -25.207 0.182 29.250 1.00 78.88 185 GLU A N 1
ATOM 1459 C CA . GLU A 1 185 ? -24.968 -0.138 27.839 1.00 78.88 185 GLU A CA 1
ATOM 1460 C C . GLU A 1 185 ? -23.472 -0.266 27.522 1.00 78.88 185 GLU A C 1
ATOM 1462 O O . GLU A 1 185 ? -23.080 -1.115 26.727 1.00 78.88 185 GLU A O 1
ATOM 1467 N N . LEU A 1 186 ? -22.613 0.516 28.186 1.00 81.69 186 LEU A N 1
ATOM 1468 C CA . LEU A 1 186 ? -21.161 0.377 28.080 1.00 81.69 186 LEU A CA 1
ATOM 1469 C C . LEU A 1 186 ? -20.675 -0.974 28.626 1.00 81.69 186 LEU A C 1
ATOM 1471 O O . LEU A 1 186 ? -19.797 -1.597 28.028 1.00 81.69 186 LEU A O 1
ATOM 1475 N N . ASN A 1 187 ? -21.244 -1.445 29.740 1.00 81.75 187 ASN A N 1
ATOM 1476 C CA . ASN A 1 187 ? -20.926 -2.762 30.297 1.00 81.75 187 ASN A CA 1
ATOM 1477 C C . ASN A 1 187 ? -21.361 -3.891 29.364 1.00 81.75 187 ASN A C 1
ATOM 1479 O O . ASN A 1 187 ? -20.596 -4.835 29.150 1.00 81.75 187 ASN A O 1
ATOM 1483 N N . ASP A 1 188 ? -22.564 -3.777 28.805 1.00 80.50 188 ASP A N 1
ATOM 1484 C CA . ASP A 1 188 ? -23.100 -4.756 27.866 1.00 80.50 188 ASP A CA 1
ATOM 1485 C C . ASP A 1 188 ? -22.244 -4.798 26.592 1.00 80.50 188 ASP A C 1
ATOM 1487 O O . ASP A 1 188 ? -21.820 -5.875 26.167 1.00 80.50 188 ASP A O 1
ATOM 1491 N N . LEU A 1 189 ? -21.876 -3.632 26.051 1.00 82.56 189 LEU A N 1
ATOM 1492 C CA . LEU A 1 189 ? -20.978 -3.517 24.905 1.00 82.56 189 LEU A CA 1
ATOM 1493 C C . LEU A 1 189 ? -19.605 -4.140 25.188 1.00 82.56 189 LEU A C 1
ATOM 1495 O O . LEU A 1 189 ? -19.112 -4.924 24.382 1.00 82.56 189 LEU A O 1
ATOM 1499 N N . LEU A 1 190 ? -18.987 -3.841 26.335 1.00 84.44 190 LEU A N 1
ATOM 1500 C CA . LEU A 1 190 ? -17.704 -4.436 26.723 1.00 84.44 190 LEU A CA 1
ATOM 1501 C C . LEU A 1 190 ? -17.793 -5.962 26.856 1.00 84.44 190 LEU A C 1
ATOM 1503 O O . LEU A 1 190 ? -16.846 -6.660 26.492 1.00 84.44 190 LEU A O 1
ATOM 1507 N N . SER A 1 191 ? -18.913 -6.490 27.357 1.00 83.31 191 SER A N 1
ATOM 1508 C CA . SER A 1 191 ? -19.137 -7.937 27.430 1.00 83.31 191 SER A CA 1
ATOM 1509 C C . SER A 1 191 ? -19.215 -8.554 26.035 1.00 83.31 191 SER A C 1
ATOM 1511 O O . SER A 1 191 ? -18.518 -9.532 25.765 1.00 83.31 191 SER A O 1
ATOM 1513 N N . ILE A 1 192 ? -19.988 -7.942 25.133 1.00 82.19 192 ILE A N 1
ATOM 1514 C CA . ILE A 1 192 ? -20.121 -8.382 23.739 1.00 82.19 192 ILE A CA 1
ATOM 1515 C C . ILE A 1 192 ? -18.755 -8.350 23.043 1.00 82.19 192 ILE A C 1
ATOM 1517 O O . ILE A 1 192 ? -18.327 -9.357 22.488 1.00 82.19 192 ILE A O 1
ATOM 1521 N N . LEU A 1 193 ? -18.018 -7.239 23.126 1.00 81.38 193 LEU A N 1
ATOM 1522 C CA . LEU A 1 193 ? -16.711 -7.098 22.478 1.00 81.38 193 LEU A CA 1
ATOM 1523 C C . LEU A 1 193 ? -15.694 -8.136 22.976 1.00 81.38 193 LEU A C 1
ATOM 1525 O O . LEU A 1 193 ? -14.950 -8.696 22.172 1.00 81.38 193 LEU A O 1
ATOM 1529 N N . ARG A 1 194 ? -15.683 -8.454 24.277 1.00 83.50 194 ARG A N 1
ATOM 1530 C CA . ARG A 1 194 ? -14.823 -9.518 24.829 1.00 83.50 194 ARG A CA 1
ATOM 1531 C C . ARG A 1 194 ? -15.204 -10.905 24.311 1.00 83.50 194 ARG A C 1
ATOM 1533 O O . ARG A 1 194 ? -14.326 -11.726 24.065 1.00 83.50 194 ARG A O 1
ATOM 1540 N N . GLU A 1 195 ? -16.491 -11.178 24.117 1.00 81.12 195 GLU A N 1
ATOM 1541 C CA . GLU A 1 195 ? -16.929 -12.432 23.497 1.00 81.12 195 GLU A CA 1
ATOM 1542 C C . GLU A 1 195 ? -16.523 -12.504 22.016 1.00 81.12 195 GLU A C 1
ATOM 1544 O O . GLU A 1 195 ? -16.058 -13.550 21.552 1.00 81.12 195 GLU A O 1
ATOM 1549 N N . LEU A 1 196 ? -16.598 -11.382 21.291 1.00 77.06 196 LEU A N 1
ATOM 1550 C CA . LEU A 1 196 ? -16.195 -11.289 19.884 1.00 77.06 196 LEU A CA 1
ATOM 1551 C C . LEU A 1 196 ? -14.693 -11.487 19.669 1.00 77.06 196 LEU A C 1
ATOM 1553 O O . LEU A 1 196 ? -14.309 -12.102 18.676 1.00 77.06 196 LEU A O 1
ATOM 1557 N N . GLN A 1 197 ? -13.842 -11.067 20.610 1.00 74.12 197 GLN A N 1
ATOM 1558 C CA . GLN A 1 197 ? -12.397 -11.352 20.567 1.00 74.12 197 GLN A CA 1
ATOM 1559 C C . GLN A 1 197 ? -12.096 -12.860 20.512 1.00 74.12 197 GLN A C 1
ATOM 1561 O O . GLN A 1 197 ? -11.066 -13.291 19.990 1.00 74.12 197 GLN A O 1
ATOM 1566 N N . HIS A 1 198 ? -12.998 -13.694 21.033 1.00 72.25 198 HIS A N 1
ATOM 1567 C CA . HIS A 1 198 ? -12.874 -15.150 20.997 1.00 72.25 198 HIS A CA 1
ATOM 1568 C C . HIS A 1 198 ? -13.605 -15.793 19.809 1.00 72.25 198 HIS A C 1
ATOM 1570 O O . HIS A 1 198 ? -13.456 -16.998 19.562 1.00 72.25 198 HIS A O 1
ATOM 1576 N N . PHE A 1 199 ? -14.353 -15.004 19.036 1.00 66.75 199 PHE A N 1
ATOM 1577 C CA . PHE A 1 199 ? -15.172 -15.471 17.928 1.00 66.75 199 PHE A CA 1
ATOM 1578 C C . PHE A 1 199 ? -14.355 -15.545 16.629 1.00 66.75 199 PHE A C 1
ATOM 1580 O O . PHE A 1 199 ? -14.289 -14.624 15.824 1.00 66.75 199 PHE A O 1
ATOM 1587 N N . LYS A 1 200 ? -13.726 -16.704 16.394 1.00 59.00 200 LYS A N 1
ATOM 1588 C CA . LYS A 1 200 ? -12.798 -16.950 15.268 1.00 59.00 200 LYS A CA 1
ATOM 1589 C C . LYS A 1 200 ? -13.398 -16.852 13.855 1.00 59.00 200 LYS A C 1
ATOM 1591 O O . LYS A 1 200 ? -12.664 -17.048 12.890 1.00 59.00 200 LYS A O 1
ATOM 1596 N N . GLN A 1 201 ? -14.707 -16.648 13.714 1.00 60.31 201 GLN A N 1
ATOM 1597 C CA . GLN A 1 201 ? -15.376 -16.667 12.408 1.00 60.31 201 GLN A CA 1
ATOM 1598 C C . GLN A 1 201 ? -15.236 -15.356 11.627 1.00 60.31 201 GLN A C 1
ATOM 1600 O O . GLN A 1 201 ? -15.286 -15.410 10.403 1.00 60.31 201 GLN A O 1
ATOM 1605 N N . ASN A 1 202 ? -15.006 -14.221 12.296 1.00 71.19 202 ASN A N 1
ATOM 1606 C CA . ASN A 1 202 ? -14.762 -12.942 11.631 1.00 71.19 202 ASN A CA 1
ATOM 1607 C C . ASN A 1 202 ? -13.490 -12.281 12.208 1.00 71.19 202 ASN A C 1
ATOM 1609 O O . ASN A 1 202 ? -13.554 -11.628 13.252 1.00 71.19 202 ASN A O 1
ATOM 1613 N N . PRO A 1 203 ? -12.315 -12.499 11.582 1.00 71.50 203 PRO A N 1
ATOM 1614 C CA . PRO A 1 203 ? -11.042 -11.995 12.097 1.00 71.50 203 PRO A CA 1
ATOM 1615 C C . PRO A 1 203 ? -10.952 -10.464 12.078 1.00 71.50 203 PRO A C 1
ATOM 1617 O O . PRO A 1 203 ? -10.190 -9.904 12.860 1.00 71.50 203 PRO A O 1
ATOM 1620 N N . GLU A 1 204 ? -11.732 -9.799 11.227 1.00 70.75 204 GLU A N 1
ATOM 1621 C CA . GLU A 1 204 ? -11.782 -8.341 11.135 1.00 70.75 204 GLU A CA 1
ATOM 1622 C C . GLU A 1 204 ? -12.536 -7.748 12.333 1.00 70.75 204 GLU A C 1
ATOM 1624 O O . GLU A 1 204 ? -11.981 -6.922 13.057 1.00 70.75 204 GLU A O 1
ATOM 1629 N N . ILE A 1 205 ? -13.726 -8.276 12.654 1.00 70.94 205 ILE A N 1
ATOM 1630 C CA . ILE A 1 205 ? -14.466 -7.903 13.876 1.00 70.94 205 ILE A CA 1
ATOM 1631 C C . ILE A 1 205 ? -13.635 -8.190 15.131 1.00 70.94 205 ILE A C 1
ATOM 1633 O O . ILE A 1 205 ? -13.613 -7.377 16.054 1.00 70.94 205 ILE A O 1
ATOM 1637 N N . ALA A 1 206 ? -12.934 -9.327 15.176 1.00 74.75 206 ALA A N 1
ATOM 1638 C CA . ALA A 1 206 ? -12.107 -9.684 16.325 1.00 74.75 206 ALA A CA 1
ATOM 1639 C C . ALA A 1 206 ? -10.962 -8.679 16.548 1.00 74.75 206 ALA A C 1
ATOM 1641 O O . ALA A 1 206 ? -10.725 -8.282 17.687 1.00 74.75 206 ALA A O 1
ATOM 1642 N N . GLN A 1 207 ? -10.298 -8.222 15.479 1.00 76.00 207 GLN A N 1
ATOM 1643 C CA . GLN A 1 207 ? -9.254 -7.194 15.568 1.00 76.00 207 GLN A CA 1
ATOM 1644 C C . GLN A 1 207 ? -9.812 -5.836 15.997 1.00 76.00 207 GLN A C 1
ATOM 1646 O O . GLN A 1 207 ? -9.217 -5.168 16.843 1.00 76.00 207 GLN A O 1
ATOM 1651 N N . VAL A 1 208 ? -10.968 -5.436 15.461 1.00 74.81 208 VAL A N 1
ATOM 1652 C CA . VAL A 1 208 ? -11.624 -4.181 15.852 1.00 74.81 208 VAL A CA 1
ATOM 1653 C C . VAL A 1 208 ? -12.046 -4.232 17.326 1.00 74.81 208 VAL A C 1
ATOM 1655 O O . VAL A 1 208 ? -11.793 -3.290 18.076 1.00 74.81 208 VAL A O 1
ATOM 1658 N N . ALA A 1 209 ? -12.606 -5.353 17.788 1.00 78.75 209 ALA A N 1
ATOM 1659 C CA . ALA A 1 209 ? -12.949 -5.555 19.193 1.00 78.75 209 ALA A CA 1
ATOM 1660 C C . ALA A 1 209 ? -11.710 -5.585 20.109 1.00 78.75 209 ALA A C 1
ATOM 1662 O O . ALA A 1 209 ? -11.754 -5.071 21.227 1.00 78.75 209 ALA A O 1
ATOM 1663 N N . GLU A 1 210 ? -10.591 -6.160 19.660 1.00 80.62 210 GLU A N 1
ATOM 1664 C CA . GLU A 1 210 ? -9.316 -6.143 20.392 1.00 80.62 210 GLU A CA 1
ATOM 1665 C C . GLU A 1 210 ? -8.756 -4.722 20.542 1.00 80.62 210 GLU A C 1
ATOM 1667 O O . GLU A 1 210 ? -8.278 -4.360 21.618 1.00 80.62 210 GLU A O 1
ATOM 1672 N N . ALA A 1 211 ? -8.890 -3.891 19.506 1.00 77.25 211 ALA A N 1
ATOM 1673 C CA . ALA A 1 211 ? -8.462 -2.497 19.536 1.00 77.25 211 ALA A CA 1
ATOM 1674 C C . ALA A 1 211 ? -9.354 -1.608 20.425 1.00 77.25 211 ALA A C 1
ATOM 1676 O O . ALA A 1 211 ? -8.844 -0.726 21.113 1.00 77.25 211 ALA A O 1
ATOM 1677 N N . LEU A 1 212 ? -10.671 -1.844 20.442 1.00 79.38 212 LEU A N 1
ATOM 1678 C CA . LEU A 1 212 ? -11.644 -0.991 21.139 1.00 79.38 212 LEU A CA 1
ATOM 1679 C C . LEU A 1 212 ? -11.718 -1.215 22.656 1.00 79.38 212 LEU A C 1
ATOM 1681 O O . LEU A 1 212 ? -11.900 -0.258 23.414 1.00 79.38 212 LEU A O 1
ATOM 1685 N N . VAL A 1 213 ? -11.603 -2.466 23.115 1.00 83.81 213 VAL A N 1
ATOM 1686 C CA . VAL A 1 213 ? -11.823 -2.826 24.529 1.00 83.81 213 VAL A CA 1
ATOM 1687 C C . VAL A 1 213 ? -10.940 -2.033 25.504 1.00 83.81 213 VAL A C 1
ATOM 1689 O O . VAL A 1 213 ? -11.494 -1.481 26.456 1.00 83.81 213 VAL A O 1
ATOM 1692 N N . PRO A 1 214 ? -9.615 -1.885 25.292 1.00 81.31 214 PRO A N 1
ATOM 1693 C CA . PRO A 1 214 ? -8.757 -1.166 26.235 1.00 81.31 214 PRO A CA 1
ATOM 1694 C C . PRO A 1 214 ? -9.146 0.302 26.440 1.00 81.31 214 PRO A C 1
ATOM 1696 O O . PRO A 1 214 ? -8.917 0.856 27.517 1.00 81.31 214 PRO A O 1
ATOM 1699 N N . ASP A 1 215 ? -9.693 0.956 25.417 1.00 79.50 215 ASP A N 1
ATOM 1700 C CA . ASP A 1 215 ? -10.064 2.368 25.490 1.00 79.50 215 ASP A CA 1
ATOM 1701 C C . ASP A 1 215 ? -11.474 2.558 26.065 1.00 79.50 215 ASP A C 1
ATOM 1703 O O . ASP A 1 215 ? -11.673 3.448 26.896 1.00 79.50 215 ASP A O 1
ATOM 1707 N N . LEU A 1 216 ? -12.413 1.655 25.766 1.00 81.81 216 LEU A N 1
ATOM 1708 C CA . LEU A 1 216 ? -13.726 1.625 26.421 1.00 81.81 216 LEU A CA 1
ATOM 1709 C C . LEU A 1 216 ? -13.627 1.280 27.918 1.00 81.81 216 LEU A C 1
ATOM 1711 O O . LEU A 1 216 ? -14.338 1.871 28.727 1.00 81.81 216 LEU A O 1
ATOM 1715 N N . GLU A 1 217 ? -12.702 0.404 28.321 1.00 83.38 217 GLU A N 1
ATOM 1716 C CA . GLU A 1 217 ? -12.424 0.115 29.738 1.00 83.38 217 GLU A CA 1
ATOM 1717 C C . GLU A 1 217 ? -11.872 1.338 30.483 1.00 83.38 217 GLU A C 1
ATOM 1719 O O . GLU A 1 217 ? -12.213 1.572 31.645 1.00 83.38 217 GLU A O 1
ATOM 1724 N N . LYS A 1 218 ? -11.046 2.162 29.824 1.00 80.00 218 LYS A N 1
ATOM 1725 C CA . LYS A 1 218 ? -10.572 3.425 30.414 1.00 80.00 218 LYS A CA 1
ATOM 1726 C C . LYS A 1 218 ? -11.712 4.416 30.603 1.00 80.00 218 LYS A C 1
ATOM 1728 O O . LYS A 1 218 ? -11.722 5.107 31.618 1.00 80.00 218 LYS A O 1
ATOM 1733 N N . LEU A 1 219 ? -12.640 4.495 29.650 1.00 78.38 219 LEU A N 1
ATOM 1734 C CA . LEU A 1 219 ? -13.823 5.354 29.751 1.00 78.38 219 LEU A CA 1
ATOM 1735 C C . LEU A 1 219 ? -14.776 4.854 30.847 1.00 78.38 219 LEU A C 1
ATOM 1737 O O . LEU A 1 219 ? -15.242 5.641 31.665 1.00 78.38 219 LEU A O 1
ATOM 1741 N N . GLN A 1 220 ? -14.965 3.537 30.963 1.00 80.94 220 GLN A N 1
ATOM 1742 C CA . GLN A 1 220 ? -15.712 2.920 32.061 1.00 80.94 220 GLN A CA 1
ATOM 1743 C C . GLN A 1 220 ? -15.087 3.257 33.427 1.00 80.94 220 GLN A C 1
ATOM 1745 O O . GLN A 1 220 ? -15.791 3.639 34.363 1.00 80.94 220 GLN A O 1
ATOM 1750 N N . ALA A 1 221 ? -13.756 3.172 33.538 1.00 80.00 221 ALA A N 1
ATOM 1751 C CA . ALA A 1 221 ? -13.021 3.451 34.771 1.00 80.00 221 ALA A CA 1
ATOM 1752 C C . ALA A 1 221 ? -13.079 4.925 35.216 1.00 80.00 221 ALA A C 1
ATOM 1754 O O . ALA A 1 221 ? -12.817 5.213 36.385 1.00 80.00 221 ALA A O 1
ATOM 1755 N N . GLN A 1 222 ? -13.430 5.854 34.320 1.00 79.69 222 GLN A N 1
ATOM 1756 C CA . GLN A 1 222 ? -13.648 7.265 34.664 1.00 79.69 222 GLN A CA 1
ATOM 1757 C C . GLN A 1 222 ? -14.965 7.482 35.426 1.00 79.69 222 GLN A C 1
ATOM 1759 O O . GLN A 1 222 ? -15.097 8.481 36.132 1.00 79.69 222 GLN A O 1
ATOM 1764 N N . GLY A 1 223 ? -15.902 6.528 35.359 1.00 72.56 223 GLY A N 1
ATOM 1765 C CA . GLY A 1 223 ? -17.126 6.530 36.163 1.00 72.56 223 GLY A CA 1
ATOM 1766 C C . GLY A 1 223 ? -18.138 7.613 35.781 1.00 72.56 223 GLY A C 1
ATOM 1767 O O . GLY A 1 223 ? -18.985 7.966 36.603 1.00 72.56 223 GLY A O 1
ATOM 1768 N N . GLU A 1 224 ? -18.056 8.155 34.565 1.00 75.31 224 GLU A N 1
ATOM 1769 C CA . GLU A 1 224 ? -19.033 9.118 34.051 1.00 75.31 224 GLU A CA 1
ATOM 1770 C C . GLU A 1 224 ? -20.399 8.444 33.846 1.00 75.31 224 GLU A C 1
ATOM 1772 O O . GLU A 1 224 ? -20.473 7.273 33.480 1.00 75.31 224 GLU A O 1
ATOM 1777 N N . ALA A 1 225 ? -21.496 9.151 34.131 1.00 66.56 225 ALA A N 1
ATOM 1778 C CA . ALA A 1 225 ? -22.844 8.568 34.087 1.00 66.56 225 ALA A CA 1
ATOM 1779 C C . ALA A 1 225 ? -23.265 8.149 32.665 1.00 66.56 225 ALA A C 1
ATOM 1781 O O . ALA A 1 225 ? -23.963 7.147 32.491 1.00 66.56 225 ALA A O 1
ATOM 1782 N N . GLU A 1 226 ? -22.798 8.900 31.673 1.00 73.94 226 GLU A N 1
ATOM 1783 C CA . GLU A 1 226 ? -22.957 8.646 30.248 1.00 73.94 226 GLU A CA 1
ATOM 1784 C C . GLU A 1 226 ? -21.607 8.885 29.579 1.00 73.94 226 GLU A C 1
ATOM 1786 O O . GLU A 1 226 ? -20.920 9.856 29.895 1.00 73.94 226 GLU A O 1
ATOM 1791 N N . VAL A 1 227 ? -21.227 7.984 28.680 1.00 77.88 227 VAL A N 1
ATOM 1792 C CA . VAL A 1 227 ? -20.011 8.082 27.881 1.00 77.88 227 VAL A CA 1
ATOM 1793 C C . VAL A 1 227 ? -20.413 8.488 26.474 1.00 77.88 227 VAL A C 1
ATOM 1795 O O . VAL A 1 227 ? -21.164 7.783 25.799 1.00 77.88 227 VAL A O 1
ATOM 1798 N N . GLU A 1 228 ? -19.911 9.637 26.039 1.00 76.38 228 GLU A N 1
ATOM 1799 C CA . GLU A 1 228 ? -20.114 10.134 24.685 1.00 76.38 228 GLU A CA 1
ATOM 1800 C C . GLU A 1 228 ? -18.998 9.607 23.777 1.00 76.38 228 GLU A C 1
ATOM 1802 O O . GLU A 1 228 ? -17.814 9.902 23.973 1.00 76.38 228 GLU A O 1
ATOM 1807 N N . LEU A 1 229 ? -19.374 8.807 22.781 1.00 71.94 229 LEU A N 1
ATOM 1808 C CA . LEU A 1 229 ? -18.449 8.282 21.787 1.00 71.94 229 LEU A CA 1
ATOM 1809 C C . LEU A 1 229 ? -18.544 9.095 20.500 1.00 71.94 229 LEU A C 1
ATOM 1811 O O . LEU A 1 229 ? -19.625 9.289 19.942 1.00 71.94 229 LEU A O 1
ATOM 1815 N N . HIS A 1 230 ? -17.382 9.534 20.015 1.00 64.62 230 HIS A N 1
ATOM 1816 C CA . HIS A 1 230 ? -17.258 10.371 18.824 1.00 64.62 230 HIS A CA 1
ATOM 1817 C C . HIS A 1 230 ? -16.533 9.649 17.686 1.00 64.62 230 HIS A C 1
ATOM 1819 O O . HIS A 1 230 ? -15.660 8.800 17.906 1.00 64.62 230 HIS A O 1
ATOM 1825 N N . GLY A 1 231 ? -16.929 10.000 16.459 1.00 63.88 231 GLY A N 1
ATOM 1826 C CA . GLY A 1 231 ? -16.275 9.628 15.204 1.00 63.88 231 GLY A CA 1
ATOM 1827 C C . GLY A 1 231 ? -15.948 8.161 15.048 1.00 63.88 231 GLY A C 1
ATOM 1828 O O . GLY A 1 231 ? -16.845 7.346 14.887 1.00 63.88 231 GLY A O 1
ATOM 1829 N N . MET A 1 232 ? -14.654 7.826 15.027 1.00 59.84 232 MET A N 1
ATOM 1830 C CA . MET A 1 232 ? -14.210 6.469 14.696 1.00 59.84 232 MET A CA 1
ATOM 1831 C C . MET A 1 232 ? -14.737 5.432 15.696 1.00 59.84 232 MET A C 1
ATOM 1833 O O . MET A 1 232 ? -15.134 4.351 15.276 1.00 59.84 232 MET A O 1
ATOM 1837 N N . TYR A 1 233 ? -14.834 5.781 16.983 1.00 64.69 233 TYR A N 1
ATOM 1838 C CA . TYR A 1 233 ? -15.400 4.896 18.005 1.00 64.69 233 TYR A CA 1
ATOM 1839 C C . TYR A 1 233 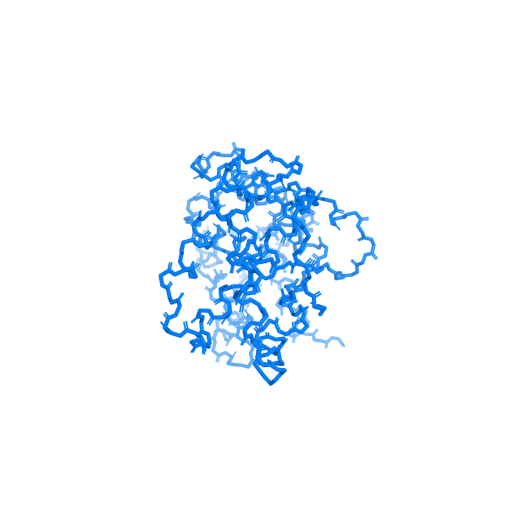? -16.890 4.644 17.775 1.00 64.69 233 TYR A C 1
ATOM 1841 O O . TYR A 1 233 ? -17.329 3.497 17.794 1.00 64.69 233 TYR A O 1
ATOM 1849 N N . ALA A 1 234 ? -17.657 5.705 17.503 1.00 66.31 234 ALA A N 1
ATOM 1850 C CA . ALA A 1 234 ? -19.082 5.590 17.199 1.00 66.31 234 ALA A CA 1
ATOM 1851 C C . ALA A 1 234 ? -19.312 4.760 15.925 1.00 66.31 234 ALA A C 1
ATOM 1853 O O 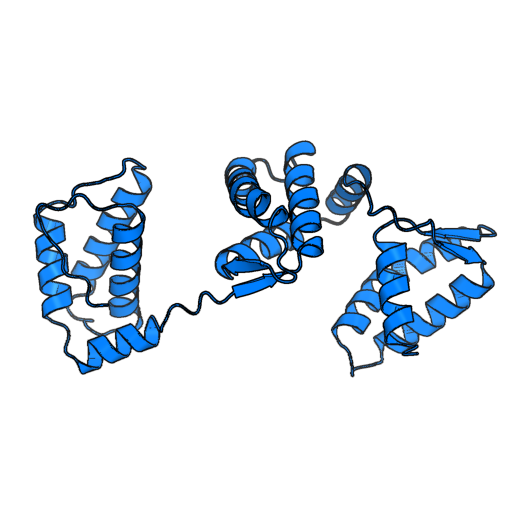. ALA A 1 234 ? -20.127 3.843 15.928 1.00 66.31 234 ALA A O 1
ATOM 1854 N N . ALA A 1 235 ? -18.533 5.014 14.871 1.00 64.69 235 ALA A N 1
ATOM 1855 C CA . ALA A 1 235 ? -18.629 4.297 13.603 1.00 64.69 235 ALA A CA 1
ATOM 1856 C C . ALA A 1 235 ? -18.251 2.810 13.725 1.00 64.69 235 ALA A C 1
ATOM 1858 O O . ALA A 1 235 ? -18.946 1.958 13.178 1.00 64.69 235 ALA A O 1
ATOM 1859 N N . GLN A 1 236 ? -17.182 2.478 14.456 1.00 69.31 236 GLN A N 1
ATOM 1860 C CA . GLN A 1 236 ? -16.756 1.087 14.646 1.00 69.31 236 GLN A CA 1
ATOM 1861 C C . GLN A 1 236 ? -17.749 0.298 15.502 1.00 69.31 236 GLN A C 1
ATOM 1863 O O . GLN A 1 236 ? -18.041 -0.854 15.194 1.00 69.31 236 GLN A O 1
ATOM 1868 N N . ILE A 1 237 ? -18.313 0.912 16.544 1.00 73.50 237 ILE A N 1
ATOM 1869 C CA . ILE A 1 237 ? -19.357 0.270 17.352 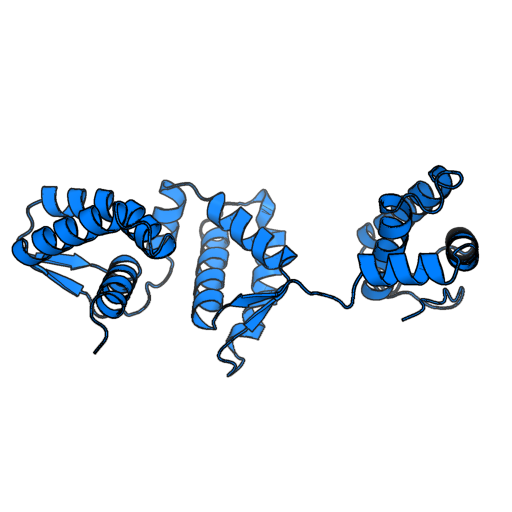1.00 73.50 237 ILE A CA 1
ATOM 1870 C C . ILE A 1 237 ? -20.623 0.070 16.527 1.00 73.50 237 ILE A C 1
ATOM 1872 O O . ILE A 1 237 ? -21.214 -1.004 16.578 1.00 73.50 237 ILE A O 1
ATOM 1876 N N . GLN A 1 238 ? -21.015 1.065 15.735 1.00 69.94 238 GLN A N 1
ATOM 1877 C CA . GLN A 1 238 ? -22.182 0.964 14.870 1.00 69.94 238 GLN A CA 1
ATOM 1878 C C . GLN A 1 238 ? -22.022 -0.150 13.824 1.00 69.94 238 GLN A C 1
ATOM 1880 O O . GLN A 1 238 ? -22.929 -0.964 13.677 1.00 69.94 238 GLN A O 1
ATOM 1885 N N . MET A 1 239 ? -20.848 -0.258 13.196 1.00 72.31 239 MET A N 1
ATOM 1886 C CA . MET A 1 239 ? -20.502 -1.359 12.290 1.00 72.31 239 MET A CA 1
ATOM 1887 C C . MET A 1 239 ? -20.639 -2.725 12.979 1.00 72.31 239 MET A C 1
ATOM 1889 O O . MET A 1 239 ? -21.313 -3.613 12.464 1.00 72.31 239 MET A O 1
ATOM 1893 N N . ILE A 1 240 ? -20.070 -2.879 14.181 1.00 73.06 240 ILE A N 1
ATOM 1894 C CA . ILE A 1 240 ? -20.167 -4.126 14.957 1.00 73.06 240 ILE A CA 1
ATOM 1895 C C . ILE A 1 240 ? -21.628 -4.456 15.297 1.00 73.06 240 ILE A C 1
ATOM 1897 O O . ILE A 1 240 ? -22.029 -5.616 15.218 1.00 73.06 240 ILE A O 1
ATOM 1901 N N . MET A 1 241 ? -22.446 -3.463 15.660 1.00 69.88 241 MET A N 1
ATOM 1902 C CA . MET A 1 241 ? -23.860 -3.700 15.965 1.00 69.88 241 MET A CA 1
ATOM 1903 C C . MET A 1 241 ? -24.677 -4.099 14.731 1.00 69.88 241 MET A C 1
ATOM 1905 O O . MET A 1 241 ? -25.523 -4.987 14.835 1.00 69.88 241 MET A O 1
ATOM 1909 N N . GLU A 1 242 ? -24.435 -3.466 13.580 1.00 69.62 242 GLU A N 1
ATOM 1910 C CA . GLU A 1 242 ? -25.117 -3.780 12.316 1.00 69.62 242 GLU A CA 1
ATOM 1911 C C . GLU A 1 242 ? -24.797 -5.203 11.837 1.00 69.62 242 GLU A C 1
ATOM 1913 O O . GLU A 1 242 ? -25.672 -5.904 11.330 1.00 69.62 242 GLU A O 1
ATOM 1918 N N . GLU A 1 243 ? -23.568 -5.666 12.056 1.00 66.19 243 GLU A N 1
ATOM 1919 C CA . GLU A 1 243 ? -23.120 -6.989 11.618 1.00 66.19 243 GLU A CA 1
ATOM 1920 C C . GLU A 1 243 ? -23.583 -8.125 12.553 1.00 66.19 243 GLU A C 1
ATOM 1922 O O . GLU A 1 243 ? -23.768 -9.264 12.118 1.00 66.19 243 GLU A O 1
ATOM 1927 N N . LEU A 1 244 ? -23.828 -7.821 13.833 1.00 64.38 244 LEU A N 1
ATOM 1928 C CA . LEU A 1 244 ? -24.328 -8.783 14.828 1.00 64.38 244 LEU A CA 1
ATOM 1929 C C . LEU A 1 244 ? -25.854 -8.871 14.900 1.00 64.38 244 LEU A C 1
ATOM 1931 O O . LEU A 1 244 ? -26.383 -9.876 15.380 1.00 64.38 244 LEU A O 1
ATOM 1935 N N . MET A 1 245 ? -26.566 -7.851 14.420 1.00 52.28 245 MET A N 1
ATOM 1936 C CA . MET A 1 245 ? -28.026 -7.834 14.326 1.00 52.28 245 MET A CA 1
ATOM 1937 C C . MET A 1 245 ? -28.471 -7.597 12.878 1.00 52.28 245 MET A C 1
ATOM 1939 O O . MET A 1 245 ? -28.989 -6.521 12.567 1.00 52.28 245 MET A O 1
ATOM 1943 N N . PRO A 1 246 ? -28.314 -8.587 11.978 1.00 44.69 246 PRO A N 1
ATOM 1944 C CA . PRO A 1 246 ? -28.904 -8.486 10.654 1.00 44.69 246 PRO A CA 1
ATOM 1945 C C . PRO A 1 246 ? -30.431 -8.460 10.803 1.00 44.69 246 PRO A C 1
ATOM 1947 O O . PRO A 1 246 ? -31.025 -9.398 11.340 1.00 44.69 246 PRO A O 1
ATOM 1950 N N . VAL A 1 247 ? -31.048 -7.361 10.368 1.00 39.53 247 VAL A N 1
ATOM 1951 C CA . VAL A 1 247 ? -32.510 -7.217 10.254 1.00 39.53 247 VAL A CA 1
ATOM 1952 C C . VAL A 1 247 ? -33.059 -8.174 9.200 1.00 39.53 247 VAL A C 1
ATOM 1954 O O . VAL A 1 247 ? -32.450 -8.263 8.110 1.00 39.53 247 VAL A O 1
#

Foldseek 3Di:
DDDDQDQPDQAFPVRLVVLLLLLVLCVVVVVCVVCNVLSVVLNVQSVVVVVVPDPSHRDDPVSSVSSNVSSVVDDPVRVVVSCVVPPPPPLVWDKDFLVRLVVLLLLLVLCLVVVVPVVCNVVSVVLNVVSVVQNPDPDRIDTDRVVSVVVSVVVVVPDDPVRVVSSVVRRPFPVPPWDKDFLVRLVVLLVVLVVLLVVPPDVVSNVLSVVLNVVSVVQNVVVDRIDTDTHPNSVSSVVNVCVVDPD

pLDDT: mean 70.49, std 10.47, range [38.0, 84.44]

Sequence (247 aa):
MAFQPNPNQAYSLEDIHQVLLVIEQIQKLSLRPQKSELINTVIQQLTRLIGSKKFPVQVAAKTHEELRTLLESLTAAEMDQIDLAIGEPKIDVAVLTNQEIKQILLILEGIIALNLRPQQSQLIQFMIQQLQPLTGQEKPEILIKTAQALQIEAILNSLTAEEQKSLDKIIPQPESQPYFLTQAELNDLLSILRELQHFKQNPEIAQVAEALVPDLEKLQAQGEAEVELHGMYAAQIQMIMEELMPV